Protein AF-A0A8H4PZN6-F1 (afdb_monomer)

Structure (mmCIF, N/CA/C/O backbone):
data_AF-A0A8H4PZN6-F1
#
_entry.id   AF-A0A8H4PZN6-F1
#
loop_
_atom_site.group_PDB
_atom_site.id
_atom_site.type_symbol
_atom_site.label_atom_id
_atom_site.label_alt_id
_atom_site.label_comp_id
_atom_site.label_asym_id
_atom_site.label_entity_id
_atom_site.label_seq_id
_atom_site.pdbx_PDB_ins_code
_atom_site.Cartn_x
_atom_site.Cartn_y
_atom_site.Cartn_z
_atom_site.occupancy
_atom_site.B_iso_or_equiv
_atom_site.auth_seq_id
_atom_site.auth_comp_id
_atom_site.auth_asym_id
_atom_site.auth_atom_id
_atom_site.pdbx_PDB_model_num
ATOM 1 N N . MET A 1 1 ? 2.989 10.680 -29.311 1.00 30.08 1 MET A N 1
ATOM 2 C CA . MET A 1 1 ? 1.528 10.521 -29.174 1.00 30.08 1 MET A CA 1
ATOM 3 C C . MET A 1 1 ? 1.286 9.471 -28.111 1.00 30.08 1 MET A C 1
ATOM 5 O O . MET A 1 1 ? 1.816 8.377 -28.247 1.00 30.08 1 MET A O 1
ATOM 9 N N . GLY A 1 2 ? 0.652 9.852 -27.000 1.00 32.56 2 GLY A N 1
ATOM 10 C CA . GLY A 1 2 ? 0.311 8.919 -25.927 1.00 32.56 2 GLY A CA 1
ATOM 11 C C . GLY A 1 2 ? -0.798 7.994 -26.407 1.00 32.56 2 GLY A C 1
ATOM 12 O O . GLY A 1 2 ? -1.765 8.467 -26.996 1.00 32.56 2 GLY A O 1
ATOM 13 N N . ASP A 1 3 ? -0.614 6.696 -26.211 1.00 31.17 3 ASP A N 1
ATOM 14 C CA . ASP A 1 3 ? -1.634 5.700 -26.502 1.00 31.17 3 ASP A CA 1
ATOM 15 C C . ASP A 1 3 ? -2.829 5.931 -25.566 1.00 31.17 3 ASP A C 1
ATOM 17 O O . ASP A 1 3 ? -2.718 5.784 -24.347 1.00 31.17 3 ASP A O 1
ATOM 21 N N . ALA A 1 4 ? -3.951 6.355 -26.148 1.00 33.16 4 ALA A N 1
ATOM 22 C CA . ALA A 1 4 ? -5.194 6.666 -25.450 1.00 33.16 4 ALA A CA 1
ATOM 23 C C . ALA A 1 4 ? -5.937 5.409 -24.954 1.00 33.16 4 ALA A C 1
ATOM 25 O O . ALA A 1 4 ? -7.035 5.523 -24.419 1.00 33.16 4 ALA A O 1
ATOM 26 N N . SER A 1 5 ? -5.349 4.217 -25.110 1.00 39.81 5 SER A N 1
ATOM 27 C CA . SER A 1 5 ? -5.931 2.945 -24.672 1.00 39.81 5 SER A CA 1
ATOM 28 C C . SER A 1 5 ? -5.495 2.491 -23.270 1.00 39.81 5 SER A C 1
ATOM 30 O O . SER A 1 5 ? -5.984 1.475 -22.781 1.00 39.81 5 SER A O 1
ATOM 32 N N . ASN A 1 6 ? -4.602 3.225 -22.588 1.00 44.28 6 ASN A N 1
ATOM 33 C CA . ASN A 1 6 ? -4.121 2.848 -21.257 1.00 44.28 6 ASN A CA 1
ATOM 34 C C . ASN A 1 6 ? -4.865 3.603 -20.123 1.00 44.28 6 ASN A C 1
ATOM 36 O O . ASN A 1 6 ? -4.545 4.772 -19.862 1.00 44.28 6 ASN A O 1
ATOM 40 N N . PRO A 1 7 ? -5.785 2.951 -19.379 1.00 46.62 7 PRO A N 1
ATOM 41 C CA . PRO A 1 7 ? -6.536 3.579 -18.282 1.00 46.62 7 PRO A CA 1
ATOM 42 C C . PRO A 1 7 ? -5.647 4.050 -17.113 1.00 46.62 7 PRO A C 1
ATOM 44 O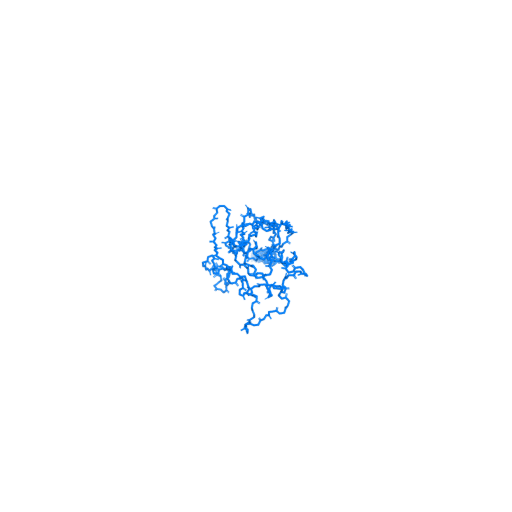 O . PRO A 1 7 ? -6.090 4.814 -16.263 1.00 46.62 7 PRO A O 1
ATOM 47 N N . PHE A 1 8 ? -4.364 3.668 -17.078 1.00 52.06 8 PHE A N 1
ATOM 48 C CA . PHE A 1 8 ? -3.421 4.048 -16.018 1.00 52.06 8 PHE A CA 1
ATOM 49 C C . PHE A 1 8 ? -2.657 5.354 -16.286 1.00 52.06 8 PHE A C 1
ATOM 51 O O . PHE A 1 8 ? -1.905 5.804 -15.416 1.00 52.06 8 PHE A O 1
ATOM 58 N N . SER A 1 9 ? -2.795 5.966 -17.471 1.00 48.62 9 SER A N 1
ATOM 59 C CA . SER A 1 9 ? -2.000 7.147 -17.858 1.00 48.62 9 SER A CA 1
ATOM 60 C C . SER A 1 9 ? -2.716 8.498 -17.776 1.00 48.62 9 SER A C 1
ATOM 62 O O . SER A 1 9 ? -2.026 9.514 -17.681 1.00 48.62 9 SER A O 1
ATOM 64 N N . SER A 1 10 ? -4.049 8.543 -17.749 1.00 50.28 10 SER A N 1
ATOM 65 C CA . SER A 1 10 ? -4.824 9.794 -17.828 1.00 50.28 10 SER A CA 1
ATOM 66 C C . SER A 1 10 ? -6.086 9.735 -16.959 1.00 50.28 10 SER A C 1
ATOM 68 O O . SER A 1 10 ? -6.929 8.879 -17.187 1.00 50.28 10 SER A O 1
ATOM 70 N N . GLY A 1 11 ? -6.203 10.637 -15.974 1.00 61.97 11 GLY A N 1
ATOM 71 C CA . GLY A 1 11 ? -7.330 10.730 -15.025 1.00 61.97 11 GLY A CA 1
ATOM 72 C C . GLY A 1 11 ? -6.962 11.536 -13.768 1.00 61.97 11 GLY A C 1
ATOM 73 O O . GLY A 1 11 ? -5.779 11.861 -13.586 1.00 61.97 11 GLY A O 1
ATOM 74 N N . ARG A 1 12 ? -7.935 11.873 -12.899 1.00 68.94 12 ARG A N 1
ATOM 75 C CA . ARG A 1 12 ? -7.636 12.461 -11.575 1.00 68.94 12 ARG A CA 1
ATOM 76 C C . ARG A 1 12 ? -6.862 11.434 -10.724 1.00 68.94 12 ARG A C 1
ATOM 78 O O . ARG A 1 12 ? -6.971 10.233 -10.968 1.00 68.94 12 ARG A O 1
ATOM 85 N N . PRO A 1 13 ? -6.062 11.874 -9.735 1.00 74.12 13 PRO A N 1
ATOM 86 C CA . PRO A 1 13 ? -5.329 10.994 -8.816 1.00 74.12 13 PRO A CA 1
ATOM 87 C C . PRO A 1 13 ? -6.151 9.816 -8.269 1.00 74.12 13 PRO A C 1
ATOM 89 O O . PRO A 1 13 ? -5.686 8.676 -8.303 1.00 74.12 13 PRO A O 1
ATOM 92 N N . ASP A 1 14 ? -7.384 10.091 -7.841 1.00 72.88 14 ASP A N 1
ATOM 93 C CA . ASP A 1 14 ? -8.304 9.091 -7.295 1.00 72.88 14 ASP A CA 1
ATOM 94 C C . ASP A 1 14 ? -8.740 8.069 -8.358 1.00 72.88 14 ASP A C 1
ATOM 96 O O . ASP A 1 14 ? -8.725 6.868 -8.096 1.00 72.88 14 ASP A O 1
ATOM 100 N N . ASP A 1 15 ? -9.032 8.524 -9.582 1.00 77.88 15 ASP A N 1
ATOM 101 C CA . ASP A 1 15 ? -9.451 7.666 -10.701 1.00 77.88 15 ASP A CA 1
ATOM 102 C C . ASP A 1 15 ? -8.382 6.620 -11.029 1.00 77.88 15 ASP A C 1
ATOM 104 O O . ASP A 1 15 ? -8.691 5.459 -11.285 1.00 77.88 15 ASP A O 1
ATOM 108 N N . LYS A 1 16 ? -7.100 7.005 -10.961 1.00 73.94 16 LYS A N 1
ATOM 109 C CA . LYS A 1 16 ? -5.992 6.072 -11.196 1.00 73.94 16 LYS A CA 1
ATOM 110 C C . LYS A 1 16 ? -5.955 4.959 -10.158 1.00 73.94 16 LYS A C 1
ATOM 112 O O . LYS A 1 16 ? -5.698 3.813 -10.511 1.00 73.94 16 LYS A O 1
ATOM 117 N N . ILE A 1 17 ? -6.162 5.287 -8.885 1.00 75.00 17 ILE A N 1
ATOM 118 C CA . ILE A 1 17 ? -6.147 4.295 -7.806 1.00 75.00 17 ILE A CA 1
ATOM 119 C C . ILE A 1 17 ? -7.383 3.397 -7.896 1.00 75.00 17 ILE A C 1
ATOM 121 O O . ILE A 1 17 ? -7.255 2.179 -7.777 1.00 75.00 17 ILE A O 1
ATOM 125 N N . ASN A 1 18 ? -8.547 3.974 -8.192 1.00 76.00 18 ASN A N 1
ATOM 126 C CA . ASN A 1 18 ? -9.777 3.217 -8.404 1.00 76.00 18 ASN A CA 1
ATOM 127 C C . ASN A 1 18 ? -9.660 2.256 -9.596 1.00 76.00 18 ASN A C 1
ATOM 129 O O . ASN A 1 18 ? -10.028 1.093 -9.462 1.00 76.00 18 ASN A O 1
ATOM 133 N N . ALA A 1 19 ? -9.028 2.662 -10.701 1.00 73.94 19 ALA A N 1
ATOM 134 C CA . ALA A 1 19 ? -8.773 1.770 -11.835 1.00 73.94 19 ALA A CA 1
ATOM 135 C C . ALA A 1 19 ? -7.918 0.544 -11.447 1.00 73.94 19 ALA A C 1
ATOM 137 O O . ALA A 1 19 ? -8.146 -0.563 -11.933 1.00 73.94 19 ALA A O 1
ATOM 138 N N . TRP A 1 20 ? -6.945 0.708 -10.541 1.00 71.19 20 TRP A N 1
ATOM 139 C CA . TRP A 1 20 ? -6.175 -0.424 -10.005 1.00 71.19 20 TRP A CA 1
ATOM 140 C C . TRP A 1 20 ? -7.006 -1.332 -9.092 1.00 71.19 20 TRP A C 1
ATOM 142 O O . TRP A 1 20 ? -6.790 -2.543 -9.101 1.00 71.19 20 TRP A O 1
ATOM 152 N N . LEU A 1 21 ? -7.959 -0.780 -8.335 1.00 69.25 21 LEU A N 1
ATOM 153 C CA . LEU A 1 21 ? -8.908 -1.572 -7.547 1.00 69.25 21 LEU A CA 1
ATOM 154 C C . LEU A 1 21 ? -9.851 -2.374 -8.454 1.00 69.25 21 LEU A C 1
ATOM 156 O O . LEU A 1 21 ? -10.122 -3.540 -8.180 1.00 69.25 21 LEU A O 1
ATOM 160 N N . GLU A 1 22 ? -10.309 -1.790 -9.558 1.00 68.81 22 GLU A N 1
ATOM 161 C CA . GLU A 1 22 ? -11.235 -2.422 -10.506 1.00 68.81 22 GLU A CA 1
ATOM 162 C C . GLU A 1 22 ? -10.608 -3.567 -11.307 1.00 68.81 22 GLU A C 1
ATOM 164 O O . GLU A 1 22 ? -11.301 -4.530 -11.629 1.00 68.81 22 GLU A O 1
ATOM 169 N N . LEU A 1 23 ? -9.294 -3.537 -11.561 1.00 63.03 23 LEU A N 1
ATOM 170 C CA . LEU A 1 23 ? -8.574 -4.615 -12.258 1.00 63.03 23 LEU A CA 1
ATOM 171 C C . LEU A 1 23 ? -8.690 -5.998 -11.591 1.00 63.03 23 LEU A C 1
ATOM 173 O O . LEU A 1 23 ? -8.453 -7.016 -12.258 1.00 63.03 23 LEU A O 1
ATOM 177 N N . THR A 1 24 ? -9.055 -6.033 -10.307 1.00 55.91 24 THR A N 1
ATOM 178 C CA . THR A 1 24 ? -9.318 -7.262 -9.539 1.00 55.91 24 THR A CA 1
ATOM 179 C C . THR A 1 24 ? -10.642 -7.944 -9.915 1.00 55.91 24 THR A C 1
ATOM 181 O O . THR A 1 24 ? -10.893 -9.099 -9.563 1.00 55.91 24 THR A O 1
ATOM 184 N N . ARG A 1 25 ? -11.492 -7.266 -10.696 1.00 55.06 25 ARG A N 1
ATOM 185 C CA . ARG A 1 25 ? -12.768 -7.780 -11.210 1.00 55.06 25 ARG A CA 1
ATOM 186 C C . ARG A 1 25 ? -12.588 -8.259 -12.657 1.00 55.06 25 ARG A C 1
ATOM 188 O O . ARG A 1 25 ? -11.774 -7.719 -13.408 1.00 55.06 25 ARG A O 1
ATOM 195 N N . ASN A 1 26 ? -13.281 -9.325 -13.056 1.00 51.34 26 ASN A N 1
ATOM 196 C CA . ASN A 1 26 ? -13.375 -9.719 -14.467 1.00 51.34 26 ASN A CA 1
ATOM 197 C C . ASN A 1 26 ? -14.558 -9.024 -15.165 1.00 51.34 26 ASN A C 1
ATOM 199 O O . ASN A 1 26 ? -15.386 -8.395 -14.506 1.00 51.34 26 ASN A O 1
ATOM 203 N N . ASP A 1 27 ? -14.646 -9.166 -16.490 1.00 51.19 27 ASP A N 1
ATOM 204 C CA . ASP A 1 27 ? -15.658 -8.514 -17.344 1.00 51.19 27 ASP A CA 1
ATOM 205 C C . ASP A 1 27 ? -17.107 -8.928 -17.013 1.00 51.19 27 ASP A C 1
ATOM 207 O O . ASP A 1 27 ? -18.063 -8.308 -17.468 1.00 51.19 27 ASP A O 1
ATOM 211 N N . SER A 1 28 ? -17.285 -9.970 -16.197 1.00 47.94 28 SER A N 1
ATOM 212 C CA . SER A 1 28 ? -18.577 -10.461 -15.702 1.00 47.94 28 SER A CA 1
ATOM 213 C C . SER A 1 28 ? -18.875 -10.015 -14.262 1.00 47.94 28 SER A C 1
ATOM 215 O O . SER A 1 28 ? -19.851 -10.468 -13.673 1.00 47.94 28 SER A O 1
ATOM 217 N N . GLY A 1 29 ? -18.017 -9.184 -13.659 1.00 47.91 29 GLY A N 1
ATOM 218 C CA . GLY A 1 29 ? -18.101 -8.784 -12.250 1.00 47.91 29 GLY A CA 1
ATOM 219 C C . GLY A 1 29 ? -17.688 -9.875 -11.252 1.00 47.91 29 GLY A C 1
ATOM 220 O O . GLY A 1 29 ? -17.745 -9.649 -10.042 1.00 47.91 29 GLY A O 1
ATOM 221 N N . HIS A 1 30 ? -17.249 -11.040 -11.735 1.00 41.41 30 HIS A N 1
ATOM 222 C CA . HIS A 1 30 ? -16.760 -12.153 -10.927 1.00 41.41 30 HIS A CA 1
ATOM 223 C C . HIS A 1 30 ? -15.258 -12.021 -10.617 1.00 41.41 30 HIS A C 1
ATOM 225 O O . HIS A 1 30 ? -14.501 -11.297 -11.270 1.00 41.41 30 HIS A O 1
ATOM 231 N N . LEU A 1 31 ? -14.822 -12.739 -9.584 1.00 47.75 31 LEU A N 1
ATOM 232 C CA . LEU A 1 31 ? -13.437 -12.762 -9.116 1.00 47.75 31 LEU A CA 1
ATOM 233 C C . LEU A 1 31 ? -12.531 -13.455 -10.151 1.00 47.75 31 LEU A C 1
ATOM 235 O O . LEU A 1 31 ? -12.876 -14.523 -10.664 1.00 47.75 31 LEU A O 1
ATOM 239 N N . LYS A 1 32 ? -11.357 -12.885 -10.457 1.00 50.66 32 LYS A N 1
ATOM 240 C CA . LYS A 1 32 ? -10.333 -13.586 -11.252 1.00 50.66 32 LYS A CA 1
ATOM 241 C C . LYS A 1 32 ? -9.691 -14.679 -10.386 1.00 50.66 32 LYS A C 1
ATOM 243 O O . LYS A 1 32 ? -9.171 -14.396 -9.310 1.00 50.66 32 LYS A O 1
ATOM 248 N N . ALA A 1 33 ? -9.722 -15.934 -10.839 1.00 35.75 33 ALA A N 1
ATOM 249 C CA . ALA A 1 33 ? -9.047 -17.034 -10.148 1.00 35.75 33 ALA A CA 1
ATOM 250 C C . ALA A 1 33 ? -7.547 -16.717 -9.967 1.00 35.75 33 ALA A C 1
ATOM 252 O O . ALA A 1 33 ? -6.877 -16.338 -10.927 1.00 35.75 33 ALA A O 1
ATOM 253 N N . GLY A 1 34 ? -7.030 -16.858 -8.741 1.00 51.97 34 GLY A N 1
ATOM 254 C CA . GLY A 1 34 ? -5.644 -16.511 -8.390 1.00 51.97 34 GLY A CA 1
ATOM 255 C C . GLY A 1 34 ? -5.431 -15.073 -7.898 1.00 51.97 34 GLY A C 1
ATOM 256 O O . GLY A 1 34 ? -4.300 -14.720 -7.560 1.00 51.97 34 GLY A O 1
ATOM 257 N N . ASP A 1 35 ? -6.485 -14.256 -7.814 1.00 63.88 35 ASP A N 1
ATOM 258 C CA . ASP A 1 35 ? -6.410 -12.918 -7.227 1.00 63.88 35 ASP A CA 1
ATOM 259 C C . ASP A 1 35 ? -6.552 -12.972 -5.698 1.00 63.88 35 ASP A C 1
ATOM 261 O O . ASP A 1 35 ? -7.649 -12.985 -5.141 1.00 63.88 35 ASP A O 1
ATOM 265 N N . TRP A 1 36 ? -5.414 -13.002 -5.004 1.00 65.88 36 TRP A N 1
ATOM 266 C CA . TRP A 1 36 ? -5.339 -13.022 -3.539 1.00 65.88 36 TRP A CA 1
ATOM 267 C C . TRP A 1 36 ? -5.989 -11.799 -2.871 1.00 65.88 36 TRP A C 1
ATOM 269 O O . TRP A 1 36 ? -6.315 -11.857 -1.686 1.00 65.88 36 TRP A O 1
ATOM 279 N N . MET A 1 37 ? -6.200 -10.703 -3.609 1.00 75.75 37 MET A N 1
ATOM 280 C CA . MET A 1 37 ? -6.844 -9.491 -3.100 1.00 75.75 37 MET A CA 1
ATOM 281 C C . MET A 1 37 ? -8.372 -9.536 -3.194 1.00 75.75 37 MET A C 1
ATOM 283 O O . MET A 1 37 ? -9.036 -8.726 -2.546 1.00 75.75 37 MET A O 1
ATOM 287 N N . ALA A 1 38 ? -8.939 -10.498 -3.928 1.00 74.94 38 ALA A N 1
ATOM 288 C CA . ALA A 1 38 ? -10.378 -10.650 -4.140 1.00 74.94 38 ALA A CA 1
ATOM 289 C C . ALA A 1 38 ? -11.203 -10.676 -2.842 1.00 74.94 38 ALA A C 1
ATOM 291 O O . ALA A 1 38 ? -12.308 -10.142 -2.802 1.00 74.94 38 ALA A O 1
ATOM 292 N N . ALA A 1 39 ? -10.660 -11.272 -1.777 1.00 82.12 39 ALA A N 1
ATOM 293 C CA . ALA A 1 39 ? -11.326 -11.345 -0.479 1.00 82.12 39 ALA A CA 1
ATOM 294 C C . ALA A 1 39 ? -11.294 -10.004 0.285 1.00 82.12 39 ALA A C 1
ATOM 296 O O . ALA A 1 39 ? -12.210 -9.682 1.036 1.00 82.12 39 ALA A O 1
ATOM 297 N N . LEU A 1 40 ? -10.259 -9.186 0.068 1.00 85.94 40 LEU A N 1
ATOM 298 C CA . LEU A 1 40 ? -10.008 -7.957 0.827 1.00 85.94 40 LEU A CA 1
ATOM 299 C C . LEU A 1 40 ? -10.623 -6.715 0.169 1.00 85.94 40 LEU A C 1
ATOM 301 O O . LEU A 1 40 ? -11.176 -5.865 0.866 1.00 85.94 40 LEU A O 1
ATOM 305 N N . VAL A 1 41 ? -10.534 -6.607 -1.160 1.00 86.06 41 VAL A N 1
ATOM 306 C CA . VAL A 1 41 ? -10.915 -5.408 -1.932 1.00 86.06 41 VAL A CA 1
ATOM 307 C C . VAL A 1 41 ? -12.362 -4.951 -1.720 1.00 86.06 41 VAL A C 1
ATOM 309 O O . VAL A 1 41 ? -12.559 -3.743 -1.614 1.00 86.06 41 VAL A O 1
ATOM 312 N N . PRO A 1 42 ? -13.379 -5.831 -1.603 1.00 90.38 42 PRO A N 1
ATOM 313 C CA . PRO A 1 42 ? -14.759 -5.387 -1.387 1.00 90.38 42 PRO A CA 1
ATOM 314 C C . PRO A 1 42 ? -14.969 -4.537 -0.127 1.00 90.38 42 PRO A C 1
ATOM 316 O O . PRO A 1 42 ? -15.925 -3.772 -0.071 1.00 90.38 42 PRO A O 1
ATOM 319 N N . TYR A 1 43 ? -14.077 -4.659 0.858 1.00 93.69 43 TYR A N 1
ATOM 320 C CA . TYR A 1 43 ? -14.148 -3.961 2.143 1.00 93.69 43 TYR A CA 1
ATOM 321 C C . TYR A 1 43 ? -13.090 -2.861 2.278 1.00 93.69 43 TYR A C 1
ATOM 323 O O . TYR A 1 43 ? -12.904 -2.326 3.371 1.00 93.69 43 TYR A O 1
ATOM 331 N N . LEU A 1 44 ? -12.359 -2.567 1.198 1.00 94.81 44 LEU A N 1
ATOM 332 C CA . LEU A 1 44 ? -11.301 -1.567 1.128 1.00 94.81 44 LEU A CA 1
ATOM 333 C C . LEU A 1 44 ? -11.760 -0.400 0.251 1.00 94.81 44 LEU A C 1
ATOM 335 O O . LEU A 1 44 ? -12.078 -0.578 -0.923 1.00 94.81 44 LEU A O 1
ATOM 339 N N . HIS A 1 45 ? -11.725 0.810 0.797 1.00 94.62 45 HIS A N 1
ATOM 340 C CA . HIS A 1 45 ? -12.142 2.018 0.089 1.00 94.62 45 HIS A CA 1
ATOM 341 C C . HIS A 1 45 ? -11.054 3.085 0.140 1.00 94.62 45 HIS A C 1
ATOM 343 O O . HIS A 1 45 ? -10.389 3.262 1.161 1.00 94.62 45 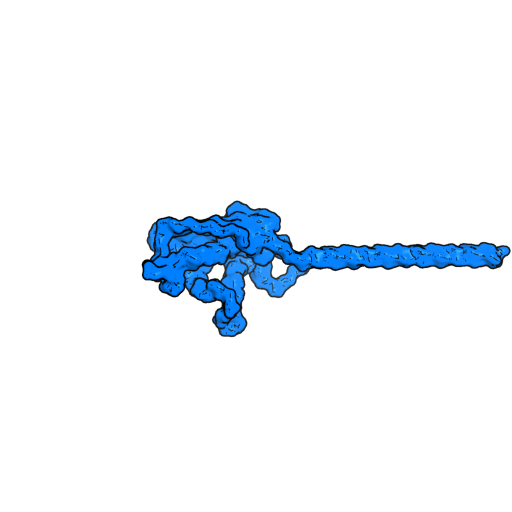HIS A O 1
ATOM 349 N N . VAL A 1 46 ? -10.884 3.820 -0.958 1.00 96.00 46 VAL A N 1
ATOM 350 C CA . VAL A 1 46 ? -10.039 5.018 -0.983 1.00 96.00 46 VAL A CA 1
ATOM 351 C C . VAL A 1 46 ? -10.749 6.118 -0.201 1.00 96.00 46 VAL A C 1
ATOM 353 O O . VAL A 1 46 ? -11.895 6.446 -0.493 1.00 96.00 46 VAL A O 1
ATOM 356 N N . GLN A 1 47 ? -10.069 6.689 0.788 1.00 96.00 47 GLN A N 1
ATOM 357 C CA . GLN A 1 47 ? -10.571 7.823 1.559 1.00 96.00 47 GLN A CA 1
ATOM 358 C C . GLN A 1 47 ? -10.093 9.152 0.970 1.00 96.00 47 GLN A C 1
ATOM 360 O O . GLN A 1 47 ? -10.871 10.095 0.854 1.00 96.00 47 GLN A O 1
ATOM 365 N N . SER A 1 48 ? -8.808 9.246 0.630 1.00 96.81 48 SER A N 1
ATOM 366 C CA . SER A 1 48 ? -8.222 10.448 0.038 1.00 96.81 48 SER A CA 1
ATOM 367 C C . SER A 1 48 ? -6.895 10.147 -0.648 1.00 96.81 48 SER A C 1
ATOM 369 O O . SER A 1 48 ? -6.221 9.161 -0.339 1.00 96.81 48 SER A O 1
ATOM 371 N N . THR A 1 49 ? -6.498 11.023 -1.569 1.00 96.69 49 THR A N 1
ATOM 372 C CA . THR A 1 49 ? -5.197 10.965 -2.236 1.00 96.69 49 THR A CA 1
ATOM 373 C C . THR A 1 49 ? -4.562 12.349 -2.291 1.00 96.69 49 THR A C 1
ATOM 375 O O . THR A 1 49 ? -5.241 13.376 -2.291 1.00 96.69 49 THR A O 1
ATOM 378 N N . SER A 1 50 ? -3.234 12.385 -2.315 1.00 95.75 50 SER A N 1
ATOM 379 C CA . SER A 1 50 ? -2.458 13.610 -2.469 1.00 95.75 50 SER A CA 1
ATOM 380 C C . SER A 1 50 ? -1.267 13.332 -3.384 1.00 95.75 50 SER A C 1
ATOM 382 O O . SER A 1 50 ? -0.350 12.612 -2.991 1.00 95.75 50 SER A O 1
ATOM 384 N N . PRO A 1 51 ? -1.231 13.884 -4.609 1.00 93.19 51 PRO A N 1
ATOM 385 C CA . PRO A 1 51 ? -0.069 13.764 -5.488 1.00 93.19 51 PRO A CA 1
ATOM 386 C C . PRO A 1 51 ? 1.064 14.733 -5.103 1.00 93.19 51 PRO A C 1
ATOM 388 O O . PRO A 1 51 ? 2.101 14.758 -5.767 1.00 93.19 51 PRO A O 1
ATOM 391 N N . SER A 1 52 ? 0.863 15.562 -4.074 1.00 91.50 52 SER A N 1
ATOM 392 C CA . SER A 1 52 ? 1.778 16.632 -3.689 1.00 91.50 52 SER A CA 1
ATOM 393 C C . SER A 1 52 ? 3.140 16.096 -3.253 1.00 91.50 52 SER A C 1
ATOM 395 O O . SER A 1 52 ? 3.255 15.206 -2.412 1.00 91.50 52 SER A O 1
ATOM 397 N N . MET A 1 53 ? 4.193 16.687 -3.810 1.00 90.19 53 MET A N 1
ATOM 398 C CA . MET A 1 53 ? 5.573 16.427 -3.405 1.00 90.19 53 MET A CA 1
ATOM 399 C C . MET A 1 53 ? 5.887 17.140 -2.074 1.00 90.19 53 MET A C 1
ATOM 401 O O . MET A 1 53 ? 5.266 18.163 -1.783 1.00 90.19 53 MET A O 1
ATOM 405 N N . PRO A 1 54 ? 6.851 16.651 -1.267 1.00 91.69 54 PRO A N 1
ATOM 406 C CA . PRO A 1 54 ? 7.781 15.550 -1.548 1.00 91.69 54 PRO A CA 1
ATOM 407 C C . PRO A 1 54 ? 7.225 14.141 -1.298 1.00 91.69 54 PRO A C 1
ATOM 409 O O . PRO A 1 54 ? 7.840 13.173 -1.746 1.00 91.69 54 PRO A O 1
ATOM 412 N N . HIS A 1 55 ? 6.075 14.019 -0.631 1.00 95.88 55 HIS A N 1
ATOM 413 C CA . HIS A 1 55 ? 5.530 12.737 -0.181 1.00 95.88 55 HIS A CA 1
ATOM 414 C C . HIS A 1 55 ? 4.109 12.499 -0.703 1.00 95.88 55 HIS A C 1
ATOM 416 O O . HIS A 1 55 ? 3.153 12.639 0.063 1.00 95.88 55 HIS A O 1
ATOM 422 N N . PRO A 1 56 ? 3.952 12.102 -1.980 1.00 97.31 56 PRO A N 1
ATOM 423 C CA . PRO A 1 56 ? 2.662 11.661 -2.484 1.00 97.31 56 PRO A CA 1
ATOM 424 C C . PRO A 1 56 ? 2.092 10.539 -1.6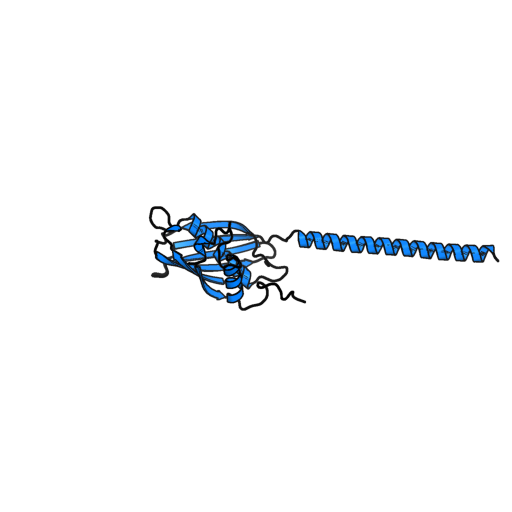15 1.00 97.31 56 PRO A C 1
ATOM 426 O O . PRO A 1 56 ? 2.823 9.629 -1.201 1.00 97.31 56 PRO A O 1
ATOM 429 N N . SER A 1 57 ? 0.795 10.598 -1.340 1.00 98.06 57 SER A N 1
ATOM 430 C CA . SER A 1 57 ? 0.136 9.745 -0.357 1.00 98.06 57 SER A CA 1
ATOM 431 C C . SER A 1 57 ? -1.272 9.337 -0.775 1.00 98.06 57 SER A C 1
ATOM 433 O O . SER A 1 57 ? -1.913 9.968 -1.617 1.00 98.06 57 SER A O 1
ATOM 435 N N . ALA A 1 58 ? -1.742 8.244 -0.185 1.00 98.12 58 ALA A N 1
ATOM 436 C CA . ALA A 1 58 ? -3.107 7.763 -0.302 1.00 98.12 58 ALA A CA 1
ATOM 437 C C . ALA A 1 58 ? -3.543 7.174 1.040 1.00 98.12 58 ALA A C 1
ATOM 439 O O . ALA A 1 58 ? -2.778 6.450 1.684 1.00 98.12 58 ALA A O 1
ATOM 440 N N . THR A 1 59 ? -4.767 7.481 1.447 1.00 98.50 59 THR A N 1
ATOM 441 C CA . THR A 1 59 ? -5.373 6.971 2.673 1.00 98.50 59 THR A CA 1
ATOM 442 C C . THR A 1 59 ? -6.565 6.107 2.311 1.00 98.50 59 THR A C 1
ATOM 444 O O . THR A 1 59 ? -7.368 6.471 1.452 1.00 98.50 59 THR A O 1
ATOM 447 N N . PHE A 1 60 ? -6.686 4.970 2.985 1.00 98.44 60 PHE A N 1
ATOM 448 C CA . PHE A 1 60 ? -7.740 3.993 2.757 1.00 98.44 60 PHE A CA 1
ATOM 449 C C . PHE A 1 60 ? -8.496 3.713 4.048 1.00 98.44 60 PHE A C 1
ATOM 451 O O . PHE A 1 60 ? -7.920 3.782 5.133 1.00 98.44 60 PHE A O 1
ATOM 458 N N . THR A 1 61 ? -9.759 3.330 3.931 1.00 98.31 61 THR A N 1
ATOM 459 C CA . THR A 1 61 ? -10.530 2.729 5.019 1.00 98.31 61 THR A CA 1
ATOM 460 C C . THR A 1 61 ? -10.763 1.261 4.728 1.00 98.31 61 THR A C 1
ATOM 462 O O . THR A 1 61 ? -11.031 0.892 3.585 1.00 98.31 61 THR A O 1
ATOM 465 N N . TYR A 1 62 ? -10.686 0.433 5.761 1.00 98.25 62 TYR A N 1
ATOM 466 C CA . TYR A 1 62 ? -10.921 -0.996 5.653 1.00 98.25 62 TYR A CA 1
ATOM 467 C C . TYR A 1 62 ? -11.771 -1.506 6.817 1.00 98.25 62 TYR A C 1
ATOM 469 O O . TYR A 1 62 ? -11.455 -1.226 7.974 1.00 98.25 62 TYR A O 1
ATOM 477 N N . THR A 1 63 ? -12.824 -2.269 6.525 1.00 98.25 63 THR A N 1
ATOM 478 C CA . THR A 1 63 ? -13.626 -2.948 7.554 1.00 98.25 63 THR A CA 1
ATOM 479 C C . THR A 1 63 ? -13.092 -4.357 7.772 1.00 98.25 63 THR A C 1
ATOM 481 O O . THR A 1 63 ? -13.129 -5.188 6.861 1.00 98.25 63 THR A O 1
ATOM 484 N N . VAL A 1 64 ? -12.623 -4.650 8.986 1.00 97.50 64 VAL A N 1
ATOM 485 C CA . VAL A 1 64 ? -12.045 -5.955 9.327 1.00 97.50 64 VAL A CA 1
ATOM 486 C C . VAL A 1 64 ? -13.118 -7.035 9.267 1.00 97.50 64 VAL A C 1
ATOM 488 O O . VAL A 1 64 ? -14.058 -7.027 10.059 1.00 97.50 64 VAL A O 1
ATOM 491 N N . GLN A 1 65 ? -12.959 -7.987 8.349 1.00 96.88 65 GLN A N 1
ATOM 492 C CA . GLN A 1 65 ? -13.893 -9.105 8.222 1.00 96.88 65 GLN A CA 1
ATOM 493 C C . GLN A 1 65 ? -13.489 -10.298 9.095 1.00 96.88 65 GLN A C 1
ATOM 495 O O . GLN A 1 65 ? -12.286 -10.551 9.250 1.00 96.88 65 GLN A O 1
ATOM 500 N N . PRO A 1 66 ? -14.466 -11.084 9.585 1.00 94.81 66 PRO A N 1
ATOM 501 C CA . PRO A 1 66 ? -14.204 -12.324 10.314 1.00 94.81 66 PRO A CA 1
ATOM 502 C C . PRO A 1 66 ? -13.291 -13.289 9.545 1.00 94.81 66 PRO A C 1
ATOM 504 O O . PRO A 1 66 ? -12.366 -13.852 10.126 1.00 94.81 66 PRO A O 1
ATOM 507 N N . ASP A 1 67 ? -13.482 -13.408 8.229 1.00 93.62 67 ASP A N 1
ATOM 508 C CA . ASP A 1 67 ? -12.738 -14.340 7.365 1.00 93.62 67 ASP A CA 1
ATOM 509 C C . ASP A 1 67 ? -11.250 -13.987 7.221 1.00 93.62 67 ASP A C 1
ATOM 511 O O . ASP A 1 67 ? -10.426 -14.831 6.875 1.00 93.62 67 ASP A O 1
ATOM 515 N N . HIS A 1 68 ? -10.878 -12.742 7.525 1.00 94.44 68 HIS A N 1
ATOM 516 C CA . HIS A 1 68 ? -9.487 -12.286 7.515 1.00 94.44 68 HIS A CA 1
ATOM 517 C C . HIS A 1 68 ? -8.859 -12.301 8.910 1.00 94.44 68 HIS A C 1
ATOM 519 O O . HIS A 1 68 ? -7.703 -11.900 9.081 1.00 94.44 68 HIS A O 1
ATOM 525 N N . CYS A 1 69 ? -9.610 -12.734 9.922 1.00 96.06 69 CYS A N 1
ATOM 526 C CA . CYS A 1 69 ? -9.140 -12.816 11.290 1.00 96.06 69 CYS A CA 1
ATOM 527 C C . CYS A 1 69 ? -8.468 -14.157 11.593 1.00 96.06 69 CYS A C 1
ATOM 529 O O . CYS A 1 69 ? -8.687 -15.189 10.965 1.00 96.06 69 CYS A O 1
ATOM 531 N N . ASN A 1 70 ? -7.631 -14.142 12.622 1.00 94.12 70 ASN A N 1
ATOM 532 C CA . ASN A 1 70 ? -7.166 -15.346 13.286 1.00 94.12 70 ASN A CA 1
ATOM 533 C C . ASN A 1 70 ? -8.245 -15.901 14.241 1.00 94.12 70 ASN A C 1
ATOM 535 O O . ASN A 1 70 ? -9.307 -15.311 14.442 1.00 94.12 70 ASN A O 1
ATOM 539 N N . ARG A 1 71 ? -7.931 -17.015 14.914 1.00 92.69 71 ARG A N 1
ATOM 540 C CA . ARG A 1 71 ? -8.833 -17.678 15.878 1.00 92.69 71 ARG A CA 1
ATOM 541 C C . ARG A 1 71 ? -9.280 -16.791 17.050 1.00 92.69 71 ARG A C 1
ATOM 543 O O . ARG A 1 71 ? -10.269 -17.106 17.695 1.00 92.69 71 ARG A O 1
ATOM 550 N N . MET A 1 72 ? -8.571 -15.697 17.329 1.00 94.62 72 MET A N 1
ATOM 551 C CA . MET A 1 72 ? -8.910 -14.732 18.379 1.00 94.62 72 MET A CA 1
ATOM 552 C C . MET A 1 72 ? -9.752 -13.550 17.869 1.00 94.62 72 MET A C 1
ATOM 554 O O . MET A 1 72 ? -9.854 -12.540 18.569 1.00 94.62 72 MET A O 1
ATOM 558 N N . GLN A 1 73 ? -10.323 -13.643 16.660 1.00 95.69 73 GLN A N 1
ATOM 559 C CA . GLN A 1 73 ? -11.136 -12.582 16.046 1.00 95.69 73 GLN A CA 1
ATOM 560 C C . GLN A 1 73 ? -10.375 -11.251 15.894 1.00 95.69 73 GLN A C 1
ATOM 562 O O . GLN A 1 73 ? -10.942 -10.163 16.006 1.00 95.69 73 GLN A O 1
ATOM 567 N N . SER A 1 74 ? -9.064 -11.343 15.663 1.00 97.19 74 SER A N 1
ATOM 568 C CA . SER A 1 74 ? -8.205 -10.212 15.306 1.00 97.19 74 SER A CA 1
ATOM 569 C C . SER A 1 74 ? -7.669 -10.407 13.897 1.00 97.19 74 SER A C 1
ATOM 571 O O . SER A 1 74 ? -7.306 -11.532 13.552 1.00 97.19 74 SER A O 1
ATOM 573 N N . LEU A 1 75 ? -7.548 -9.331 13.119 1.00 97.69 75 LEU A N 1
ATOM 574 C CA . LEU A 1 75 ? -6.994 -9.351 11.767 1.00 97.69 75 LEU A CA 1
ATOM 575 C C . LEU A 1 75 ? -5.680 -10.144 11.737 1.00 97.69 75 LEU A C 1
ATOM 577 O O . LEU A 1 75 ? -4.746 -9.863 12.494 1.00 97.69 75 LEU A O 1
ATOM 581 N N . HIS A 1 76 ? -5.623 -11.168 10.886 1.00 97.44 76 HIS A N 1
ATOM 582 C CA . HIS A 1 76 ? -4.462 -12.036 10.777 1.00 97.44 76 HIS A CA 1
ATOM 583 C C . HIS A 1 76 ? -3.252 -11.219 10.309 1.00 97.44 76 HIS A C 1
ATOM 585 O O . HIS A 1 76 ? -3.369 -10.410 9.390 1.00 97.44 76 HIS A O 1
ATOM 591 N N . GLY A 1 77 ? -2.069 -11.457 10.886 1.00 96.56 77 GLY A N 1
ATOM 592 C CA . GLY A 1 77 ? -0.857 -10.714 10.511 1.00 96.56 77 GLY A CA 1
ATOM 593 C C . GLY A 1 77 ? -0.563 -10.802 9.010 1.00 96.56 77 GLY A C 1
ATOM 594 O O . GLY A 1 77 ? -0.284 -9.798 8.370 1.00 96.56 77 GLY A O 1
ATOM 595 N N . GLY A 1 78 ? -0.753 -11.981 8.411 1.00 95.25 78 GLY A N 1
ATOM 596 C CA . GLY A 1 78 ? -0.674 -12.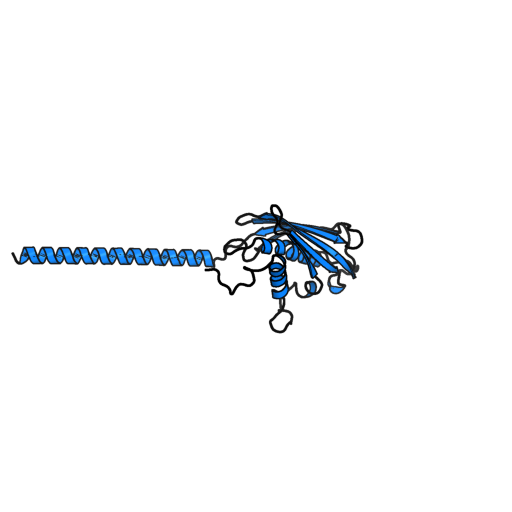155 6.955 1.00 95.25 78 GLY A CA 1
ATOM 597 C C . GLY A 1 78 ? -1.670 -11.288 6.172 1.00 95.25 78 GLY A C 1
ATOM 598 O O . GLY A 1 78 ? -1.271 -10.657 5.203 1.00 95.25 78 GLY A O 1
ATOM 599 N N . ALA A 1 79 ? -2.926 -11.176 6.620 1.00 95.44 79 ALA A N 1
ATOM 600 C CA . ALA A 1 79 ? -3.926 -10.335 5.957 1.00 95.44 79 ALA A CA 1
ATOM 601 C C . ALA A 1 79 ? -3.587 -8.840 6.084 1.00 95.44 79 ALA A C 1
ATOM 603 O O . ALA A 1 79 ? -3.683 -8.093 5.113 1.00 95.44 79 ALA A O 1
ATOM 604 N N . ALA A 1 80 ? -3.117 -8.407 7.258 1.00 97.31 80 ALA A N 1
ATOM 605 C CA . ALA A 1 80 ? -2.623 -7.049 7.467 1.00 97.31 80 ALA A CA 1
ATOM 606 C C . ALA A 1 80 ? -1.395 -6.736 6.592 1.00 97.31 80 ALA A C 1
ATOM 608 O O . ALA A 1 80 ? -1.323 -5.662 5.998 1.00 97.31 80 ALA A O 1
ATOM 609 N N . ALA A 1 81 ? -0.452 -7.674 6.466 1.00 97.31 81 ALA A N 1
ATOM 610 C CA . ALA A 1 81 ? 0.699 -7.535 5.578 1.00 97.31 81 ALA A CA 1
ATOM 611 C C . ALA A 1 81 ? 0.275 -7.437 4.106 1.00 97.31 81 ALA A C 1
ATOM 613 O O . ALA A 1 81 ? 0.783 -6.578 3.392 1.00 97.31 81 ALA A O 1
ATOM 614 N N . THR A 1 82 ? -0.695 -8.241 3.668 1.00 95.69 82 THR A N 1
ATOM 615 C CA . THR A 1 82 ? -1.274 -8.157 2.320 1.00 95.69 82 THR A CA 1
ATOM 616 C C . THR A 1 82 ? -1.941 -6.802 2.068 1.00 95.69 82 THR A C 1
ATOM 618 O O . THR A 1 82 ? -1.694 -6.182 1.034 1.00 95.69 82 THR A O 1
ATOM 621 N N . LEU A 1 83 ? -2.718 -6.289 3.030 1.00 97.12 83 LEU A N 1
ATOM 622 C CA . LEU A 1 83 ? -3.285 -4.939 2.953 1.00 97.12 83 LEU A CA 1
ATOM 623 C C . LEU A 1 83 ? -2.190 -3.876 2.843 1.00 97.12 83 LEU A C 1
ATOM 625 O O . LEU A 1 83 ? -2.298 -2.977 2.015 1.00 97.12 83 LEU A O 1
ATOM 629 N N . PHE A 1 84 ? -1.118 -3.972 3.633 1.00 98.31 84 PHE A N 1
ATOM 630 C CA . PHE A 1 84 ? -0.005 -3.034 3.518 1.00 98.31 84 PHE A CA 1
ATOM 631 C C . PHE A 1 84 ? 0.711 -3.139 2.175 1.00 98.31 84 PHE A C 1
ATOM 633 O O . PHE A 1 84 ? 0.954 -2.099 1.568 1.00 98.31 84 PHE A O 1
ATOM 640 N N . ASP A 1 85 ? 1.034 -4.341 1.694 1.00 96.62 85 ASP A N 1
ATOM 641 C CA . ASP A 1 85 ? 1.681 -4.544 0.394 1.00 96.62 85 ASP A CA 1
ATOM 642 C C . ASP A 1 85 ? 0.888 -3.846 -0.717 1.00 96.62 85 ASP A C 1
ATOM 644 O O . ASP A 1 85 ? 1.438 -3.030 -1.465 1.00 96.62 85 ASP A O 1
ATOM 648 N N . PHE A 1 86 ? -0.427 -4.063 -0.736 1.00 94.88 86 PHE A N 1
ATOM 649 C CA . PHE A 1 86 ? -1.321 -3.479 -1.721 1.00 94.88 86 PHE A CA 1
ATOM 650 C C . PHE A 1 86 ? -1.507 -1.964 -1.533 1.00 94.88 86 PHE A C 1
ATOM 652 O O . PHE A 1 86 ? -1.200 -1.183 -2.433 1.00 94.88 86 PHE A O 1
ATOM 659 N N . CYS A 1 87 ? -1.934 -1.505 -0.356 1.00 97.31 87 CYS A N 1
ATOM 660 C CA . CYS A 1 87 ? -2.236 -0.091 -0.120 1.00 97.31 87 CYS A CA 1
ATOM 661 C C . CYS A 1 87 ? -0.999 0.804 -0.252 1.00 97.31 87 CYS A C 1
ATOM 663 O O . CYS A 1 87 ? -1.072 1.871 -0.860 1.00 97.31 87 CYS A O 1
ATOM 665 N N . THR A 1 88 ? 0.165 0.370 0.246 1.00 98.12 88 THR A N 1
ATOM 666 C CA . THR A 1 88 ? 1.399 1.169 0.125 1.00 98.12 88 THR A CA 1
ATOM 667 C C . THR A 1 88 ? 1.905 1.248 -1.312 1.00 98.12 88 THR A C 1
ATOM 669 O O . THR A 1 88 ? 2.597 2.203 -1.660 1.00 98.12 88 THR A O 1
ATOM 672 N N . THR A 1 89 ? 1.518 0.303 -2.173 1.00 96.06 89 THR A N 1
ATOM 673 C CA . THR A 1 89 ? 1.826 0.328 -3.606 1.00 96.06 89 THR A CA 1
ATOM 674 C C . THR A 1 89 ? 1.098 1.449 -4.344 1.00 96.06 89 THR A C 1
ATOM 676 O O . THR A 1 89 ? 1.685 2.076 -5.226 1.00 96.06 89 THR A O 1
ATOM 679 N N . LEU A 1 90 ? -0.162 1.707 -4.000 1.00 95.62 90 LEU A N 1
ATOM 680 C CA . LEU A 1 90 ? -1.061 2.576 -4.763 1.00 95.62 90 LEU A CA 1
ATOM 681 C C . LEU A 1 90 ? -0.629 4.053 -4.857 1.00 95.62 90 LEU A C 1
ATOM 683 O O . LEU A 1 90 ? -0.798 4.623 -5.935 1.00 95.62 90 LEU A O 1
ATOM 687 N N . PRO A 1 91 ? 0.031 4.674 -3.855 1.00 96.75 91 PRO A N 1
ATOM 688 C CA . PRO A 1 91 ? 0.664 5.983 -4.026 1.00 96.75 91 PRO A CA 1
ATOM 689 C C . PRO A 1 91 ? 1.596 6.087 -5.245 1.00 96.75 91 PRO A C 1
ATOM 691 O O . PRO A 1 91 ? 1.706 7.156 -5.844 1.00 96.75 91 PRO A O 1
ATOM 694 N N . LEU A 1 92 ? 2.239 4.993 -5.682 1.00 95.25 92 LEU A N 1
ATOM 695 C CA . LEU A 1 92 ? 3.082 5.003 -6.886 1.00 95.25 92 LEU A CA 1
ATOM 696 C C . LEU A 1 92 ? 2.283 5.290 -8.166 1.00 95.25 92 LEU A C 1
ATOM 698 O O . LEU A 1 92 ? 2.853 5.827 -9.116 1.00 95.25 92 LEU A O 1
ATOM 702 N N . ALA A 1 93 ? 0.983 4.980 -8.201 1.00 93.38 93 ALA A N 1
ATOM 703 C CA . ALA A 1 93 ? 0.113 5.289 -9.336 1.00 93.38 93 ALA A CA 1
ATOM 704 C C . ALA A 1 93 ? -0.094 6.803 -9.511 1.00 93.38 93 ALA A C 1
ATOM 706 O O . ALA A 1 93 ? -0.331 7.271 -10.623 1.00 93.38 93 ALA A O 1
ATOM 707 N N . LEU A 1 94 ? 0.078 7.589 -8.443 1.00 93.19 94 LEU A N 1
ATOM 708 C CA . LEU A 1 94 ? -0.033 9.049 -8.496 1.00 93.19 94 LEU A CA 1
ATOM 709 C C . LEU A 1 94 ? 1.126 9.694 -9.268 1.00 93.19 94 LEU A C 1
ATOM 711 O O . LEU A 1 94 ? 0.968 10.766 -9.846 1.00 93.19 94 LEU A O 1
ATOM 715 N N . VAL A 1 95 ? 2.282 9.026 -9.309 1.00 92.75 95 VAL A N 1
ATOM 716 C CA . VAL A 1 95 ? 3.521 9.537 -9.923 1.00 92.75 95 VAL A CA 1
ATOM 717 C C . VAL A 1 95 ? 3.999 8.718 -11.123 1.00 92.75 95 VAL A C 1
ATOM 719 O O . VAL A 1 95 ? 5.013 9.067 -11.748 1.00 92.75 95 VAL A O 1
ATOM 722 N N . ASN A 1 96 ? 3.304 7.625 -11.450 1.00 90.88 96 ASN A N 1
ATOM 723 C CA . ASN A 1 96 ? 3.646 6.788 -12.589 1.00 90.88 96 ASN A CA 1
ATOM 724 C C . ASN A 1 96 ? 3.458 7.552 -13.908 1.00 90.88 96 ASN A C 1
ATOM 726 O O . ASN A 1 96 ? 2.650 8.470 -14.046 1.00 90.88 96 ASN A O 1
ATOM 730 N N . ARG A 1 97 ? 4.265 7.184 -14.894 1.00 88.44 97 ARG A N 1
ATOM 731 C CA . ARG A 1 97 ? 4.172 7.683 -16.268 1.00 88.44 97 ARG A CA 1
ATOM 732 C C . ARG A 1 97 ? 4.870 6.699 -17.202 1.00 88.44 97 ARG A C 1
ATOM 734 O O . ARG A 1 97 ? 5.647 5.862 -16.724 1.00 88.44 97 ARG A O 1
ATOM 741 N N . PRO A 1 98 ? 4.636 6.766 -18.522 1.00 85.25 98 PRO A N 1
ATOM 742 C CA . PRO A 1 98 ? 5.366 5.940 -19.474 1.00 85.25 98 PRO A CA 1
ATOM 743 C C . PRO A 1 98 ? 6.873 6.010 -19.215 1.00 85.25 98 PRO A C 1
ATOM 745 O O . PRO A 1 98 ? 7.452 7.086 -19.066 1.00 85.25 98 PRO A O 1
ATOM 748 N N . GLY A 1 99 ? 7.509 4.849 -19.067 1.00 83.38 99 GLY A N 1
ATOM 749 C CA . GLY A 1 99 ? 8.943 4.792 -18.783 1.00 83.38 99 GLY A CA 1
ATOM 750 C C . GLY A 1 99 ? 9.365 5.165 -17.351 1.00 83.38 99 GLY A C 1
ATOM 751 O O . GLY A 1 99 ? 10.568 5.161 -17.080 1.00 83.38 99 GLY A O 1
ATOM 752 N N . PHE A 1 100 ? 8.442 5.385 -16.407 1.00 89.50 100 PHE A N 1
AT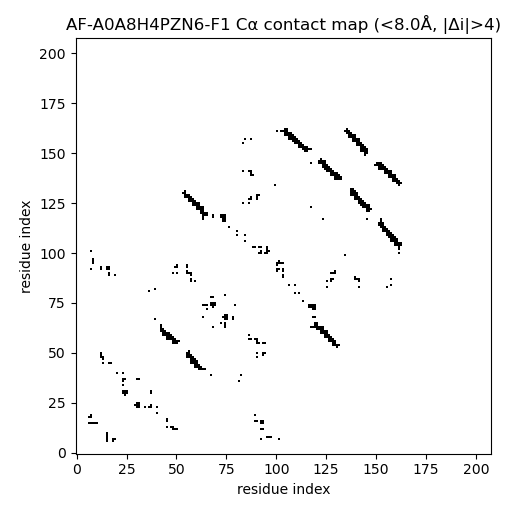OM 753 C CA . PHE A 1 100 ? 8.731 5.585 -14.980 1.00 89.50 100 PHE A CA 1
ATOM 754 C C . PHE A 1 100 ? 7.633 4.983 -14.091 1.00 89.50 100 PHE A C 1
ATOM 756 O O . PHE A 1 100 ? 6.520 5.491 -14.032 1.00 89.50 100 PHE A O 1
ATOM 763 N N . TRP A 1 101 ? 7.951 3.885 -13.396 1.00 91.31 101 TRP A N 1
ATOM 764 C CA . TRP A 1 101 ? 7.034 3.208 -12.459 1.00 91.31 101 TRP A CA 1
ATOM 765 C C . TRP A 1 101 ? 5.658 2.835 -13.042 1.00 91.31 101 TRP A C 1
ATOM 767 O O . TRP A 1 101 ? 4.714 2.616 -12.298 1.00 91.31 101 TRP A O 1
ATOM 777 N N . GLN A 1 102 ? 5.563 2.690 -14.368 1.00 85.50 102 GLN A N 1
ATOM 778 C CA . GLN A 1 102 ? 4.328 2.382 -15.104 1.00 85.50 102 GLN A CA 1
ATOM 779 C C . GLN A 1 102 ? 3.556 1.173 -14.548 1.00 85.50 102 GLN A C 1
ATOM 781 O O . GLN A 1 102 ? 2.335 1.214 -14.493 1.00 85.50 102 GLN A O 1
ATOM 786 N N . PHE A 1 103 ? 4.266 0.141 -14.081 1.00 85.12 103 PHE A N 1
ATOM 787 C CA . PHE A 1 103 ? 3.686 -1.084 -13.510 1.00 85.12 103 PHE A CA 1
ATOM 788 C C . PHE A 1 103 ? 3.860 -1.179 -11.988 1.00 85.12 103 PHE A C 1
ATOM 790 O O . PHE A 1 103 ? 3.911 -2.275 -11.447 1.00 85.12 103 PHE A O 1
ATOM 797 N N . LEU A 1 104 ? 4.076 -0.046 -11.309 1.00 90.50 104 LEU A N 1
ATOM 798 C CA . LEU A 1 104 ? 4.184 0.093 -9.844 1.00 90.50 104 LEU A CA 1
ATOM 799 C C . LEU A 1 104 ? 5.288 -0.738 -9.145 1.00 90.50 104 LEU A C 1
ATOM 801 O O . LEU A 1 104 ? 5.464 -0.658 -7.927 1.00 90.50 104 LEU A O 1
ATOM 805 N N . GLY A 1 105 ? 6.090 -1.475 -9.915 1.00 91.12 105 GLY A N 1
ATOM 806 C CA . GLY A 1 105 ? 7.196 -2.285 -9.417 1.00 91.12 105 GLY A CA 1
ATOM 807 C C . GLY A 1 105 ? 6.749 -3.505 -8.610 1.00 91.12 105 GLY A C 1
ATOM 808 O O . GLY A 1 105 ? 5.569 -3.722 -8.364 1.00 91.12 105 GLY A O 1
ATOM 809 N N . VAL A 1 106 ? 7.730 -4.293 -8.180 1.00 92.81 106 VAL A N 1
ATOM 810 C CA . VAL A 1 106 ? 7.534 -5.486 -7.347 1.00 92.81 106 VAL A CA 1
ATOM 811 C C . VAL A 1 106 ? 8.169 -5.293 -5.974 1.00 92.81 106 VAL A C 1
ATOM 813 O O . VAL A 1 106 ? 9.149 -4.548 -5.830 1.00 92.81 106 VAL A O 1
ATOM 816 N N . SER A 1 107 ? 7.601 -5.956 -4.974 1.00 95.56 107 SER A N 1
ATOM 817 C CA . SER A 1 107 ? 8.048 -5.924 -3.581 1.00 95.56 107 SER A CA 1
ATOM 818 C C . SER A 1 107 ? 9.417 -6.595 -3.448 1.00 95.56 107 SER A C 1
ATOM 820 O O . SER A 1 107 ? 9.657 -7.670 -3.998 1.00 95.56 107 SER A O 1
ATOM 822 N N . ARG A 1 108 ? 10.356 -5.928 -2.767 1.00 96.38 108 ARG A N 1
ATOM 823 C CA . ARG A 1 108 ? 11.652 -6.507 -2.366 1.00 96.38 108 ARG A CA 1
ATOM 824 C C . ARG A 1 108 ? 11.689 -6.822 -0.883 1.00 96.38 108 ARG A C 1
ATOM 826 O O . ARG A 1 108 ? 12.278 -7.817 -0.485 1.00 96.38 108 ARG A O 1
ATOM 833 N N . THR A 1 109 ? 11.129 -5.924 -0.083 1.00 98.00 109 THR A N 1
ATOM 834 C CA . THR A 1 109 ? 11.113 -6.015 1.373 1.00 98.00 109 THR A CA 1
ATOM 835 C C . THR A 1 109 ? 9.793 -5.462 1.874 1.00 98.00 109 THR A C 1
ATOM 837 O O . THR A 1 109 ? 9.389 -4.377 1.458 1.00 98.00 109 THR A O 1
ATOM 840 N N . LEU A 1 110 ? 9.153 -6.183 2.784 1.00 98.31 110 LEU A N 1
ATOM 841 C CA . LEU A 1 110 ? 7.959 -5.743 3.489 1.00 98.31 110 LEU A CA 1
ATOM 842 C C . LEU A 1 110 ? 8.190 -6.036 4.969 1.00 98.31 110 LEU A C 1
ATOM 844 O O . LEU A 1 110 ? 8.293 -7.200 5.353 1.00 98.31 110 LEU A O 1
ATOM 848 N N . ASN A 1 111 ? 8.343 -4.992 5.777 1.00 98.56 111 ASN A N 1
ATOM 849 C CA . ASN A 1 111 ? 8.527 -5.120 7.217 1.00 98.56 111 ASN A CA 1
ATOM 850 C C . ASN A 1 111 ? 7.314 -4.521 7.921 1.00 98.56 111 ASN A C 1
ATOM 852 O O . ASN A 1 111 ? 7.036 -3.335 7.745 1.00 98.56 111 ASN A O 1
ATOM 856 N N . VAL A 1 112 ? 6.598 -5.343 8.687 1.00 98.62 112 VAL A N 1
ATOM 857 C CA . VAL A 1 112 ? 5.384 -4.943 9.399 1.00 98.62 112 VAL A CA 1
ATOM 858 C C . VAL A 1 112 ? 5.584 -5.148 10.893 1.00 98.62 112 VAL A C 1
ATOM 860 O O . VAL A 1 112 ? 5.870 -6.258 11.341 1.00 98.62 112 VAL A O 1
ATOM 863 N N . THR A 1 113 ? 5.360 -4.086 11.661 1.00 98.69 113 THR A N 1
ATOM 864 C CA . THR A 1 113 ? 5.382 -4.121 13.126 1.00 98.69 113 THR A CA 1
ATOM 865 C C . THR A 1 113 ? 3.962 -3.993 13.655 1.00 98.69 113 THR A C 1
ATOM 867 O O . THR A 1 113 ? 3.250 -3.046 13.315 1.00 98.69 113 THR A O 1
ATOM 870 N N . TYR A 1 114 ? 3.557 -4.931 14.510 1.00 98.38 114 TYR A N 1
ATOM 871 C CA . TYR A 1 114 ? 2.219 -4.999 15.098 1.00 98.38 114 TYR A CA 1
ATOM 872 C C . TYR A 1 114 ? 2.265 -4.558 16.559 1.00 98.38 114 TYR A C 1
ATOM 874 O O . TYR A 1 114 ? 2.992 -5.138 17.360 1.00 98.38 114 TYR A O 1
ATOM 882 N N . PHE A 1 115 ? 1.476 -3.547 16.910 1.00 98.06 115 PHE A N 1
ATOM 883 C CA . PHE A 1 115 ? 1.404 -3.009 18.270 1.00 98.06 115 PHE A CA 1
ATOM 884 C C . PHE A 1 115 ? 0.119 -3.418 18.985 1.00 98.06 115 PHE A C 1
ATOM 886 O O . PHE A 1 115 ? 0.134 -3.667 20.187 1.00 98.06 115 PHE A O 1
ATOM 893 N N . ARG A 1 116 ? -1.008 -3.442 18.262 1.00 97.88 116 ARG A N 1
ATOM 894 C CA . ARG A 1 116 ? -2.345 -3.696 18.817 1.00 97.88 116 ARG A CA 1
ATOM 895 C C . ARG A 1 116 ? -3.203 -4.489 17.828 1.00 97.88 116 ARG A C 1
ATOM 897 O O . ARG A 1 116 ? -3.016 -4.344 16.619 1.00 97.88 116 ARG A O 1
ATOM 904 N N . PRO A 1 117 ? -4.157 -5.302 18.311 1.00 97.31 117 PRO A N 1
ATOM 905 C CA . PRO A 1 117 ? -5.068 -6.031 17.438 1.00 97.31 117 PRO A CA 1
ATOM 906 C C . PRO A 1 117 ? -6.106 -5.098 16.797 1.00 97.31 117 PRO A C 1
ATOM 908 O O . PRO A 1 117 ? -6.692 -4.263 17.486 1.00 97.31 117 PRO A O 1
ATOM 911 N N . ALA A 1 118 ? -6.375 -5.305 15.506 1.00 97.50 118 ALA A N 1
ATOM 912 C CA . ALA A 1 118 ? -7.582 -4.823 14.835 1.00 97.50 118 ALA A CA 1
ATOM 913 C C . ALA A 1 118 ? -8.654 -5.914 14.951 1.00 97.50 118 ALA A C 1
ATOM 915 O O . ALA A 1 118 ? -8.433 -7.025 14.463 1.00 97.50 118 ALA A O 1
ATOM 916 N N . ARG A 1 119 ? -9.756 -5.659 15.656 1.00 97.75 119 ARG A N 1
ATOM 917 C CA . ARG A 1 119 ? -10.791 -6.675 15.915 1.00 97.75 119 ARG A CA 1
ATOM 918 C C . ARG A 1 119 ? -11.758 -6.792 14.743 1.00 97.75 119 ARG A C 1
ATOM 920 O O . ARG A 1 119 ? -11.988 -5.822 14.029 1.00 97.75 119 ARG A O 1
ATOM 927 N N . SER A 1 120 ? -12.339 -7.977 14.569 1.00 97.69 120 SER A N 1
ATOM 928 C CA . SER A 1 120 ? -13.414 -8.188 13.596 1.00 97.69 120 SER A CA 1
ATOM 929 C C . SER A 1 120 ? -14.543 -7.167 13.783 1.00 97.69 120 SER A C 1
ATOM 931 O O . SER A 1 120 ? -14.960 -6.902 14.910 1.00 97.69 120 SER A O 1
ATOM 933 N N . GLY A 1 121 ? -15.020 -6.595 12.679 1.00 97.12 121 GLY A N 1
ATOM 934 C CA . GLY A 1 121 ? -16.036 -5.543 12.646 1.00 97.12 121 GLY A CA 1
ATOM 935 C C . GLY A 1 121 ? -15.509 -4.123 12.879 1.00 97.12 121 GLY A C 1
ATOM 936 O O . GLY A 1 121 ? -16.233 -3.172 12.598 1.00 97.12 121 GLY A O 1
ATOM 937 N N . GLU A 1 122 ? -14.267 -3.939 13.345 1.00 96.94 122 GLU A N 1
ATOM 938 C CA . GLU A 1 122 ? -13.676 -2.601 13.455 1.00 96.94 122 GLU A CA 1
ATOM 939 C C . GLU A 1 122 ? -13.359 -2.025 12.068 1.00 96.94 122 GLU A C 1
ATOM 941 O O . GLU A 1 122 ? -12.927 -2.728 11.151 1.00 96.94 122 GLU A O 1
ATOM 946 N N . GLU A 1 123 ? -13.511 -0.710 11.931 1.00 98.12 123 GLU A N 1
ATOM 947 C CA . GLU A 1 123 ? -12.940 0.028 10.810 1.00 98.12 123 GLU A CA 1
ATOM 948 C C . GLU A 1 123 ? -11.526 0.509 11.150 1.00 98.12 123 GLU A C 1
ATOM 950 O O . GLU A 1 123 ? -11.270 1.083 12.218 1.00 98.12 123 GLU A O 1
ATOM 955 N N . VAL A 1 124 ? -10.609 0.335 10.202 1.00 98.62 124 VAL A N 1
ATOM 956 C CA . VAL A 1 124 ? -9.242 0.851 10.274 1.00 98.62 124 VAL A CA 1
ATOM 957 C C . VAL A 1 124 ? -8.975 1.842 9.148 1.00 98.62 124 VAL A C 1
ATOM 959 O O . VAL A 1 124 ? -9.525 1.731 8.054 1.00 98.62 124 VAL A O 1
ATOM 962 N N . ILE A 1 125 ? -8.106 2.808 9.424 1.00 98.75 125 ILE A N 1
ATOM 963 C CA . ILE A 1 125 ? -7.564 3.758 8.455 1.00 98.75 125 ILE A CA 1
ATOM 964 C C . ILE A 1 125 ? -6.134 3.325 8.133 1.00 98.75 125 ILE A C 1
ATOM 966 O O . ILE A 1 125 ? -5.342 3.103 9.047 1.00 98.75 125 ILE A O 1
ATOM 970 N N . ILE A 1 126 ? -5.796 3.213 6.852 1.00 98.75 126 ILE A N 1
ATOM 971 C CA . ILE A 1 126 ? -4.466 2.843 6.365 1.00 98.75 126 ILE A CA 1
ATOM 972 C C . ILE A 1 126 ? -3.887 4.038 5.606 1.00 98.75 126 ILE A C 1
ATOM 974 O O . ILE A 1 126 ? -4.260 4.307 4.468 1.00 98.75 126 ILE A O 1
ATOM 978 N N . GLU A 1 127 ? -2.969 4.757 6.240 1.00 98.75 127 GLU A N 1
ATOM 979 C CA . GLU A 1 127 ? -2.278 5.915 5.671 1.00 98.75 127 GLU A CA 1
ATOM 980 C C . GLU A 1 127 ? -0.996 5.454 4.979 1.00 98.75 127 GLU A C 1
ATOM 982 O O . GLU A 1 127 ? -0.113 4.881 5.621 1.00 98.75 127 GLU A O 1
ATOM 987 N N . CYS A 1 128 ? -0.876 5.704 3.677 1.00 98.75 128 CYS A N 1
ATOM 988 C CA . CYS A 1 128 ? 0.268 5.289 2.873 1.00 98.75 128 CYS A CA 1
ATOM 989 C C . CYS A 1 128 ? 0.955 6.489 2.226 1.00 98.75 128 CYS A C 1
ATOM 991 O O . CYS A 1 128 ? 0.290 7.364 1.679 1.00 98.75 128 CYS A O 1
ATOM 993 N N . GLN A 1 129 ? 2.288 6.511 2.217 1.00 98.25 129 GLN A N 1
ATOM 994 C CA . GLN A 1 129 ? 3.056 7.588 1.588 1.00 98.25 129 GLN A CA 1
ATOM 995 C C . GLN A 1 129 ? 4.349 7.096 0.939 1.00 98.25 129 GLN A C 1
ATOM 997 O O . GLN A 1 129 ? 4.992 6.153 1.412 1.00 98.25 129 GLN A O 1
ATOM 1002 N N . ILE A 1 130 ? 4.765 7.790 -0.119 1.00 98.44 130 ILE A N 1
ATOM 1003 C CA . ILE A 1 130 ? 6.084 7.627 -0.728 1.00 98.44 130 ILE A CA 1
ATOM 1004 C C . ILE A 1 130 ? 7.101 8.427 0.091 1.00 98.44 130 ILE A C 1
ATOM 1006 O O . ILE A 1 130 ? 7.047 9.654 0.132 1.00 98.44 130 ILE A O 1
ATOM 1010 N N . LEU A 1 131 ? 8.068 7.747 0.710 1.00 97.94 131 LEU A N 1
ATOM 1011 C CA . LEU A 1 131 ? 9.177 8.413 1.403 1.00 97.94 131 LEU A CA 1
ATOM 1012 C C . LEU A 1 131 ? 10.247 8.870 0.411 1.00 97.94 131 LEU A C 1
ATOM 1014 O O . LEU A 1 131 ? 10.730 9.995 0.475 1.00 97.94 131 LEU A O 1
ATOM 1018 N N . GLN A 1 132 ? 10.605 7.986 -0.520 1.00 97.00 132 GLN A N 1
ATOM 1019 C CA . GLN A 1 132 ? 11.603 8.245 -1.550 1.00 97.00 132 GLN A CA 1
ATOM 1020 C C . GLN A 1 132 ? 11.263 7.445 -2.804 1.00 97.00 132 GLN A C 1
ATOM 1022 O O . GLN A 1 132 ? 10.933 6.263 -2.723 1.00 97.00 132 GLN A O 1
ATOM 1027 N N . ILE A 1 133 ? 11.417 8.058 -3.978 1.00 96.19 133 ILE A N 1
ATOM 1028 C CA . ILE A 1 133 ? 11.262 7.381 -5.266 1.00 96.19 133 ILE A CA 1
ATOM 1029 C C . ILE A 1 133 ? 12.411 7.743 -6.208 1.00 96.19 133 ILE A C 1
ATOM 1031 O O . ILE A 1 133 ? 12.629 8.898 -6.559 1.00 96.19 133 ILE A O 1
ATOM 1035 N N . GLY A 1 134 ? 13.173 6.731 -6.616 1.00 94.44 134 GLY A N 1
ATOM 1036 C CA . GLY A 1 134 ? 14.261 6.850 -7.581 1.00 94.44 134 GLY A CA 1
ATOM 1037 C C . GLY A 1 134 ? 13.935 6.181 -8.916 1.00 94.44 134 GLY A C 1
ATOM 1038 O O . GLY A 1 134 ? 12.831 5.689 -9.157 1.00 94.44 134 GLY A O 1
ATOM 1039 N N . LYS A 1 135 ? 14.938 6.093 -9.801 1.00 92.12 135 LYS A N 1
ATOM 1040 C CA . LYS A 1 135 ? 14.788 5.447 -11.123 1.00 92.12 135 LYS A CA 1
ATOM 1041 C C . LYS A 1 135 ? 14.436 3.953 -11.035 1.00 92.12 135 LYS A C 1
ATOM 1043 O O . LYS A 1 135 ? 13.732 3.445 -11.908 1.00 92.12 135 LYS A O 1
ATOM 1048 N N . ARG A 1 136 ? 14.949 3.256 -10.011 1.00 92.25 136 ARG A N 1
ATOM 1049 C CA . ARG A 1 136 ? 14.837 1.792 -9.845 1.00 92.25 136 ARG A CA 1
ATOM 1050 C C . ARG A 1 136 ? 14.226 1.349 -8.520 1.00 92.25 136 ARG A C 1
ATOM 1052 O O . ARG A 1 136 ? 13.680 0.251 -8.476 1.00 92.25 136 ARG A O 1
ATOM 1059 N N . LEU A 1 137 ? 14.354 2.150 -7.464 1.00 96.88 137 LEU A N 1
ATOM 1060 C CA . LEU A 1 137 ? 13.968 1.796 -6.096 1.00 96.88 137 LEU A CA 1
ATOM 1061 C C . LEU A 1 137 ? 13.029 2.845 -5.515 1.00 96.88 137 LEU A C 1
ATOM 1063 O O . LEU A 1 137 ? 13.178 4.027 -5.828 1.00 96.88 137 LEU A O 1
ATOM 1067 N N . ALA A 1 138 ? 12.086 2.405 -4.690 1.00 97.62 138 ALA A N 1
ATOM 1068 C CA . ALA A 1 138 ? 11.246 3.277 -3.884 1.00 97.62 138 ALA A CA 1
ATOM 1069 C C . ALA A 1 138 ? 11.165 2.747 -2.453 1.00 97.62 138 ALA A C 1
ATOM 1071 O O . ALA A 1 138 ? 11.195 1.531 -2.239 1.00 97.62 138 ALA A O 1
ATOM 1072 N N . SER A 1 139 ? 11.070 3.676 -1.507 1.00 98.31 139 SER A N 1
ATOM 1073 C CA . SER A 1 139 ? 10.795 3.413 -0.100 1.00 98.31 139 SER A CA 1
ATOM 1074 C C . SER A 1 139 ? 9.445 4.022 0.251 1.00 98.31 139 SER A C 1
ATOM 1076 O O . SER A 1 139 ? 9.184 5.192 -0.052 1.00 98.31 139 SER A O 1
ATOM 1078 N N . LEU A 1 140 ? 8.581 3.209 0.840 1.00 98.62 140 LEU A N 1
ATOM 1079 C CA . LEU A 1 140 ? 7.182 3.510 1.106 1.00 98.62 140 LEU A CA 1
ATOM 1080 C C . LEU A 1 140 ? 6.891 3.228 2.578 1.00 98.62 140 LEU A C 1
ATOM 1082 O O . LEU A 1 140 ? 7.501 2.340 3.179 1.00 98.62 140 LEU A O 1
ATOM 1086 N N . ARG A 1 141 ? 5.935 3.959 3.144 1.00 98.62 141 ARG A N 1
ATOM 1087 C CA . ARG A 1 141 ? 5.496 3.778 4.528 1.00 98.62 141 ARG A CA 1
ATOM 1088 C C . ARG A 1 141 ? 3.988 3.621 4.595 1.00 98.62 141 ARG A C 1
ATOM 1090 O O . ARG A 1 141 ? 3.274 4.360 3.923 1.00 98.62 141 ARG A O 1
ATOM 1097 N N . GLY A 1 142 ? 3.539 2.696 5.434 1.00 98.75 142 GLY A N 1
ATOM 1098 C CA . GLY A 1 142 ? 2.143 2.502 5.806 1.00 98.75 142 GLY A CA 1
ATOM 1099 C C . GLY A 1 142 ? 1.946 2.657 7.313 1.00 98.75 142 GLY A C 1
ATOM 1100 O O . GLY A 1 142 ? 2.793 2.229 8.099 1.00 98.75 142 GLY A O 1
ATOM 1101 N N . VAL A 1 143 ? 0.828 3.243 7.729 1.00 98.88 143 VAL A N 1
ATOM 1102 C CA . VAL A 1 143 ? 0.382 3.287 9.128 1.00 98.88 143 VAL A CA 1
ATOM 1103 C C . VAL A 1 143 ? -1.077 2.868 9.179 1.00 98.88 143 VAL A C 1
ATOM 1105 O O . VAL A 1 143 ? -1.914 3.490 8.537 1.00 98.88 143 VAL A O 1
ATOM 1108 N N . MET A 1 144 ? -1.387 1.834 9.956 1.00 98.81 144 MET A N 1
ATOM 1109 C CA . MET A 1 144 ? -2.759 1.405 10.210 1.00 98.81 144 MET A CA 1
ATOM 1110 C C . MET A 1 144 ? -3.207 1.910 11.581 1.00 98.81 144 MET A C 1
ATOM 1112 O O . MET A 1 144 ? -2.561 1.629 12.596 1.00 98.81 144 MET A O 1
ATOM 1116 N N . LYS A 1 145 ? -4.324 2.635 11.615 1.00 98.75 145 LYS A N 1
ATOM 1117 C CA . LYS A 1 145 ? -4.942 3.193 12.821 1.00 98.75 145 LYS A CA 1
ATOM 1118 C C . LYS A 1 145 ? -6.358 2.663 12.986 1.00 98.75 145 LYS A C 1
ATOM 1120 O O . LYS A 1 145 ? -7.054 2.466 11.994 1.00 98.75 145 LYS A O 1
ATOM 1125 N N . ARG A 1 146 ? -6.818 2.484 14.221 1.00 98.44 146 ARG A N 1
ATOM 1126 C CA . ARG A 1 146 ? -8.241 2.237 14.481 1.00 98.44 146 ARG A CA 1
ATOM 1127 C C . ARG A 1 146 ? -9.021 3.528 14.239 1.00 98.44 146 ARG A C 1
ATOM 1129 O O . ARG A 1 146 ? -8.628 4.585 14.726 1.00 98.44 146 ARG A O 1
ATOM 1136 N N . LYS A 1 147 ? -10.129 3.452 13.501 1.00 97.94 147 LYS A N 1
ATOM 1137 C CA . LYS A 1 147 ? -10.922 4.635 13.132 1.00 97.94 147 LYS A CA 1
ATOM 1138 C C . LYS A 1 147 ? -11.602 5.298 14.335 1.00 97.94 147 LYS A C 1
ATOM 1140 O O . LYS A 1 147 ? -11.754 6.513 14.340 1.00 97.94 147 LYS A O 1
ATOM 1145 N N . SER A 1 148 ? -11.992 4.521 15.347 1.00 97.69 148 SER A N 1
ATOM 1146 C CA . SER A 1 148 ? -12.767 5.017 16.494 1.00 97.69 148 SER A CA 1
ATOM 1147 C C . SER A 1 148 ? -11.972 5.897 17.462 1.00 97.69 148 SER A C 1
ATOM 1149 O O . SER A 1 148 ? -12.541 6.810 18.047 1.00 97.69 148 SER A O 1
ATOM 1151 N N . ASP A 1 149 ? -10.681 5.617 17.661 1.00 97.12 149 ASP A N 1
ATOM 1152 C CA . ASP A 1 149 ? -9.842 6.283 18.670 1.00 97.12 149 ASP A CA 1
ATOM 1153 C C . ASP A 1 149 ? -8.495 6.790 18.121 1.00 97.12 149 ASP A C 1
ATOM 1155 O O . ASP A 1 149 ? -7.722 7.415 18.846 1.00 97.12 149 ASP A O 1
ATOM 1159 N N . GLY A 1 150 ? -8.190 6.526 16.846 1.00 97.56 150 GLY A N 1
ATOM 1160 C CA . GLY A 1 150 ? -6.951 6.943 16.193 1.00 97.56 150 GLY A CA 1
ATOM 1161 C C . GLY A 1 150 ? -5.699 6.185 16.646 1.00 97.56 150 GLY A C 1
ATOM 1162 O O . GLY A 1 150 ? -4.597 6.535 16.212 1.00 97.56 150 GLY A O 1
ATOM 1163 N N . GLN A 1 151 ? -5.819 5.154 17.491 1.00 98.25 151 GLN A N 1
ATOM 1164 C CA . GLN A 1 151 ? -4.659 4.415 17.984 1.00 98.25 151 GLN A CA 1
ATOM 1165 C C . GLN A 1 151 ? -3.951 3.676 16.851 1.00 98.25 151 GLN A C 1
ATOM 1167 O O . GLN A 1 151 ? -4.575 2.997 16.035 1.00 98.25 151 GLN A O 1
ATOM 1172 N N . ILE A 1 152 ? -2.618 3.753 16.842 1.00 98.69 152 ILE A N 1
ATOM 1173 C CA . ILE A 1 152 ? -1.790 3.016 15.886 1.00 98.69 152 ILE A CA 1
ATOM 1174 C C . ILE A 1 152 ? -1.832 1.526 16.237 1.00 98.69 152 ILE A C 1
ATOM 1176 O O . ILE A 1 152 ? -1.455 1.116 17.342 1.00 98.69 152 ILE A O 1
ATOM 1180 N N . LEU A 1 153 ? -2.275 0.726 15.272 1.00 98.56 153 LEU A N 1
ATOM 1181 C CA . LEU A 1 153 ? -2.382 -0.726 15.379 1.00 98.56 153 LEU A CA 1
ATOM 1182 C C . LEU A 1 153 ? -1.133 -1.407 14.834 1.00 98.56 153 LEU A C 1
ATOM 1184 O O . LEU A 1 153 ? -0.587 -2.307 15.468 1.00 98.56 153 LEU A O 1
ATOM 1188 N N . SER A 1 154 ? -0.655 -0.949 13.679 1.00 98.75 154 SER A N 1
ATOM 1189 C CA . SER A 1 154 ? 0.552 -1.463 13.034 1.00 98.75 154 SER A CA 1
ATOM 1190 C C . SER A 1 154 ? 1.164 -0.437 12.082 1.00 98.75 154 SER A C 1
ATOM 1192 O O . SER A 1 154 ? 0.515 0.531 11.677 1.00 98.75 154 SER A O 1
ATOM 1194 N N . ILE A 1 155 ? 2.433 -0.640 11.738 1.00 98.81 155 ILE A N 1
ATOM 1195 C CA . ILE A 1 155 ? 3.155 0.152 10.736 1.00 98.81 155 ILE A CA 1
ATOM 1196 C C . ILE A 1 155 ? 3.860 -0.766 9.751 1.00 98.81 155 ILE A C 1
ATOM 1198 O O . ILE A 1 155 ? 4.184 -1.905 10.083 1.00 98.81 155 ILE A O 1
ATOM 1202 N N . CYS A 1 156 ? 4.137 -0.236 8.566 1.00 98.69 156 CYS A N 1
ATOM 1203 C CA . CYS A 1 156 ? 4.839 -0.944 7.515 1.00 98.69 156 CYS A CA 1
ATOM 1204 C C . CYS A 1 156 ? 5.913 -0.071 6.866 1.00 98.69 156 CYS A C 1
ATOM 1206 O O . CYS A 1 156 ? 5.661 1.085 6.521 1.00 98.69 156 CYS A O 1
ATOM 1208 N N . GLU A 1 157 ? 7.073 -0.669 6.614 1.00 98.69 157 GLU A N 1
ATOM 1209 C CA . GLU A 1 157 ? 8.083 -0.172 5.681 1.00 98.69 157 GLU A CA 1
ATOM 1210 C C . GLU A 1 157 ? 8.128 -1.095 4.464 1.00 98.69 157 GLU A C 1
ATOM 1212 O O . GLU A 1 157 ? 8.274 -2.313 4.595 1.00 98.69 157 GLU A O 1
ATOM 1217 N N . HIS A 1 158 ? 7.985 -0.523 3.269 1.00 98.62 158 HIS A N 1
ATOM 1218 C CA . HIS A 1 158 ? 7.886 -1.292 2.035 1.00 98.62 158 HIS A CA 1
ATOM 1219 C C . HIS A 1 158 ? 8.904 -0.792 1.005 1.00 98.62 158 HIS A C 1
ATOM 1221 O O . HIS A 1 158 ? 8.840 0.329 0.498 1.00 98.62 158 HIS A O 1
ATOM 1227 N N . GLY A 1 159 ? 9.867 -1.658 0.690 1.00 98.31 159 GLY A N 1
ATOM 1228 C CA . GLY A 1 159 ? 10.863 -1.440 -0.347 1.00 98.31 159 GLY A CA 1
ATOM 1229 C C . GLY A 1 159 ? 10.418 -2.043 -1.673 1.00 98.31 159 GLY A C 1
ATOM 1230 O O . GLY A 1 159 ? 10.324 -3.264 -1.811 1.00 98.31 159 GLY A O 1
ATOM 1231 N N . LYS A 1 160 ? 10.233 -1.196 -2.685 1.00 97.38 160 LYS A N 1
ATOM 1232 C CA . LYS A 1 160 ? 9.860 -1.605 -4.044 1.00 97.38 160 LYS A CA 1
ATOM 1233 C C . LYS A 1 160 ? 11.032 -1.504 -5.007 1.00 97.38 160 LYS A C 1
ATOM 1235 O O . LYS A 1 160 ? 11.869 -0.603 -4.908 1.00 97.38 160 LYS A O 1
ATOM 1240 N N . THR A 1 161 ? 11.050 -2.379 -6.009 1.00 95.69 161 THR A N 1
ATOM 1241 C CA . THR A 1 161 ? 11.900 -2.211 -7.187 1.00 95.69 161 THR A CA 1
ATOM 1242 C C . THR A 1 161 ? 11.091 -2.190 -8.466 1.00 95.69 161 THR A C 1
ATOM 1244 O O . THR A 1 161 ? 10.227 -3.028 -8.719 1.00 95.69 161 THR A O 1
ATOM 1247 N N . ARG A 1 162 ? 11.407 -1.229 -9.322 1.00 90.19 162 ARG A N 1
ATOM 1248 C CA . ARG A 1 162 ? 10.892 -1.185 -10.675 1.00 90.19 162 ARG A CA 1
ATOM 1249 C C . ARG A 1 162 ? 11.666 -2.183 -11.532 1.00 90.19 162 ARG A C 1
ATOM 1251 O O . ARG A 1 162 ? 12.852 -1.981 -11.798 1.00 90.19 162 ARG A O 1
ATOM 1258 N N . ARG A 1 163 ? 10.982 -3.209 -12.041 1.00 73.56 163 ARG A N 1
ATOM 1259 C CA . ARG A 1 163 ? 11.514 -3.996 -13.157 1.00 73.56 163 ARG A CA 1
ATOM 1260 C C . ARG A 1 163 ? 11.381 -3.189 -14.442 1.00 73.56 163 ARG A C 1
ATOM 1262 O O . ARG A 1 163 ? 10.309 -2.691 -14.781 1.00 73.56 163 ARG A O 1
ATOM 1269 N N . MET A 1 164 ? 12.493 -3.041 -15.146 1.00 60.38 164 MET A N 1
ATOM 1270 C CA . MET A 1 164 ? 12.458 -2.682 -16.554 1.00 60.38 164 MET A CA 1
ATOM 1271 C C . MET A 1 164 ? 12.000 -3.941 -17.287 1.00 60.38 164 MET A C 1
ATOM 1273 O O . MET A 1 164 ? 12.656 -4.975 -17.167 1.00 60.38 164 MET A O 1
ATOM 1277 N N . LEU A 1 165 ? 10.847 -3.896 -17.957 1.00 58.00 165 LEU A N 1
ATOM 1278 C CA . LEU A 1 165 ? 10.442 -5.008 -18.811 1.00 58.00 165 LEU A CA 1
ATOM 1279 C C . LEU A 1 165 ? 11.567 -5.246 -19.819 1.00 58.00 165 LEU A C 1
ATOM 1281 O O . LEU A 1 165 ? 12.004 -4.307 -20.483 1.00 58.00 165 LEU A O 1
ATOM 1285 N N . ALA A 1 166 ? 12.013 -6.497 -19.945 1.00 51.50 166 ALA A N 1
ATOM 1286 C CA . ALA A 1 166 ? 13.019 -6.891 -20.929 1.00 51.50 166 ALA A CA 1
ATOM 1287 C C . ALA A 1 166 ? 12.627 -6.470 -22.355 1.00 51.50 166 ALA A C 1
ATOM 1289 O O . ALA A 1 166 ? 13.498 -6.308 -23.197 1.00 51.50 166 ALA A O 1
ATOM 1290 N N . LEU A 1 167 ? 11.339 -6.205 -22.604 1.00 51.81 167 LEU A N 1
ATOM 1291 C CA . LEU A 1 167 ? 10.828 -5.656 -23.853 1.00 51.81 167 LEU A CA 1
ATOM 1292 C C . LEU A 1 167 ? 11.496 -4.333 -24.257 1.00 51.81 167 LEU A C 1
ATOM 1294 O O . LEU A 1 167 ? 11.776 -4.150 -25.433 1.00 51.81 167 LEU A O 1
ATOM 1298 N N . SER A 1 168 ? 11.824 -3.428 -23.324 1.00 54.00 168 SER A N 1
ATOM 1299 C CA . SER A 1 168 ? 12.541 -2.195 -23.690 1.00 54.00 168 SER A CA 1
ATOM 1300 C C . SER A 1 168 ? 13.992 -2.470 -24.083 1.00 54.00 168 SER A C 1
ATOM 1302 O O . SER A 1 168 ? 14.521 -1.807 -24.968 1.00 54.00 168 SER A O 1
ATOM 1304 N N . SER A 1 169 ? 14.628 -3.466 -23.459 1.00 53.31 169 SER A N 1
ATOM 1305 C CA . SER A 1 169 ? 15.964 -3.935 -23.845 1.00 53.31 169 SER A CA 1
ATOM 1306 C C . SER A 1 169 ? 15.937 -4.684 -25.179 1.00 53.31 169 SER A C 1
ATOM 1308 O O . SER A 1 169 ? 16.810 -4.469 -26.007 1.00 53.31 169 SER A O 1
ATOM 1310 N N . LEU A 1 170 ? 14.911 -5.500 -25.429 1.00 55.50 170 LEU A N 1
ATOM 1311 C CA . LEU A 1 170 ? 14.696 -6.203 -26.693 1.00 55.50 170 LEU A CA 1
ATOM 1312 C C . LEU A 1 170 ? 14.410 -5.224 -27.834 1.00 55.50 170 LEU A C 1
ATOM 1314 O O . LEU A 1 170 ? 15.058 -5.312 -28.866 1.00 55.50 170 LEU A O 1
ATOM 1318 N N . LEU A 1 171 ? 13.528 -4.240 -27.637 1.00 61.09 171 LEU A N 1
ATOM 1319 C CA . LEU A 1 171 ? 13.262 -3.182 -28.620 1.00 61.09 171 LEU A CA 1
ATOM 1320 C C . LEU A 1 171 ? 14.512 -2.340 -28.901 1.00 61.09 171 LEU A C 1
ATOM 1322 O O . LEU A 1 171 ? 14.781 -1.996 -30.049 1.00 61.09 171 LEU A O 1
ATOM 1326 N N . HIS A 1 172 ? 15.307 -2.036 -27.872 1.00 64.81 172 HIS A N 1
ATOM 1327 C CA . HIS A 1 172 ? 16.589 -1.359 -28.051 1.00 64.81 172 HIS A CA 1
ATOM 1328 C C . HIS A 1 172 ? 17.576 -2.215 -28.864 1.00 64.81 172 HIS A C 1
ATOM 1330 O O . HIS A 1 172 ? 18.219 -1.701 -29.778 1.00 64.81 172 HIS A O 1
ATOM 1336 N N . ASN A 1 173 ? 17.635 -3.523 -28.599 1.00 67.75 173 ASN A N 1
ATOM 1337 C CA . ASN A 1 173 ? 18.473 -4.466 -29.340 1.00 67.75 173 ASN A CA 1
ATOM 1338 C C . ASN A 1 173 ? 18.030 -4.616 -30.802 1.00 67.75 173 ASN A C 1
ATOM 1340 O O . ASN A 1 173 ? 18.883 -4.603 -31.687 1.00 67.75 173 ASN A O 1
ATOM 1344 N N . VAL A 1 174 ? 16.721 -4.702 -31.064 1.00 74.69 174 VAL A N 1
ATOM 1345 C CA . VAL A 1 174 ? 16.146 -4.764 -32.419 1.00 74.69 174 VAL A CA 1
ATOM 1346 C C . VAL A 1 174 ? 16.482 -3.495 -33.197 1.00 74.69 174 VAL A C 1
ATOM 1348 O O . VAL A 1 174 ? 17.025 -3.583 -34.293 1.00 74.69 174 VAL A O 1
ATOM 1351 N N . ARG A 1 175 ? 16.293 -2.313 -32.600 1.00 75.69 175 ARG A N 1
ATOM 1352 C CA . ARG A 1 175 ? 16.627 -1.033 -33.243 1.00 75.69 175 ARG A CA 1
ATOM 1353 C C . ARG A 1 175 ? 18.126 -0.900 -33.539 1.00 75.69 175 ARG A C 1
ATOM 1355 O O . ARG A 1 175 ? 18.514 -0.385 -34.584 1.00 75.69 175 ARG A O 1
ATOM 1362 N N . HIS A 1 176 ? 18.987 -1.396 -32.649 1.00 78.31 176 HIS A N 1
ATOM 1363 C CA . HIS A 1 176 ? 20.431 -1.471 -32.897 1.00 78.31 176 HIS A CA 1
ATOM 1364 C C . HIS A 1 176 ? 20.810 -2.482 -33.984 1.00 78.31 176 HIS A C 1
ATOM 1366 O O . HIS A 1 176 ? 21.851 -2.323 -34.624 1.00 78.31 176 HIS A O 1
ATOM 1372 N N . LEU A 1 177 ? 20.021 -3.538 -34.172 1.00 83.50 177 LEU A N 1
ATOM 1373 C CA . LEU A 1 177 ? 20.221 -4.504 -35.246 1.00 83.50 177 LEU A CA 1
ATOM 1374 C C . LEU A 1 177 ? 19.816 -3.894 -36.593 1.00 83.50 177 LEU A C 1
ATOM 1376 O O . LEU A 1 177 ? 20.609 -3.935 -37.527 1.00 83.50 177 LEU A O 1
ATOM 1380 N N . GLU A 1 178 ? 18.658 -3.232 -36.663 1.00 87.19 178 GLU A N 1
ATOM 1381 C CA . GLU A 1 178 ? 18.203 -2.501 -37.854 1.00 87.19 178 GLU A CA 1
ATOM 1382 C C . GLU A 1 178 ? 19.226 -1.455 -38.305 1.00 87.19 178 GLU A C 1
ATOM 1384 O O . GLU A 1 178 ? 19.588 -1.410 -39.478 1.00 87.19 178 GLU A O 1
ATOM 1389 N N . LEU A 1 179 ? 19.752 -0.648 -37.376 1.00 88.69 179 LEU A N 1
ATOM 1390 C CA . LEU A 1 179 ? 20.768 0.359 -37.695 1.00 88.69 179 LEU A CA 1
ATOM 1391 C C . LEU A 1 179 ? 22.058 -0.261 -38.247 1.00 88.69 179 LEU A C 1
ATOM 1393 O O . LEU A 1 179 ? 22.634 0.283 -39.190 1.00 88.69 179 LEU A O 1
ATOM 1397 N N . ARG A 1 180 ? 22.492 -1.402 -37.696 1.00 88.88 180 ARG A N 1
ATOM 1398 C CA . ARG A 1 180 ? 23.676 -2.131 -38.177 1.00 88.88 180 ARG A CA 1
ATOM 1399 C C . ARG A 1 180 ? 23.460 -2.707 -39.575 1.00 88.88 180 ARG A C 1
ATOM 1401 O O . ARG A 1 180 ? 24.323 -2.531 -40.429 1.00 88.88 180 ARG A O 1
ATOM 1408 N N . VAL A 1 181 ? 22.296 -3.301 -39.833 1.00 87.81 181 VAL A N 1
ATOM 1409 C CA . VAL A 1 181 ? 21.925 -3.802 -41.167 1.00 87.81 181 VAL A CA 1
ATOM 1410 C C . VAL A 1 181 ? 21.877 -2.653 -42.178 1.00 87.81 181 VAL A C 1
ATOM 1412 O O . VAL A 1 181 ? 22.483 -2.738 -43.240 1.00 87.81 181 VAL A O 1
ATOM 1415 N N . GLN A 1 182 ? 21.245 -1.528 -41.829 1.00 88.38 182 GLN A N 1
ATOM 1416 C CA . GLN A 1 182 ? 21.193 -0.332 -42.680 1.00 88.38 182 GLN A CA 1
ATOM 1417 C C . GLN A 1 182 ? 22.584 0.255 -42.968 1.00 88.38 182 GLN A C 1
ATOM 1419 O O . GLN A 1 182 ? 22.822 0.815 -44.037 1.00 88.38 182 GLN A O 1
ATOM 1424 N N . GLN A 1 183 ? 23.520 0.160 -42.022 1.00 91.19 183 GLN A N 1
ATOM 1425 C CA . GLN A 1 183 ? 24.903 0.576 -42.243 1.00 91.19 183 GLN A CA 1
ATOM 1426 C C . GLN A 1 183 ? 25.638 -0.370 -43.201 1.00 91.19 183 GLN A C 1
ATOM 1428 O O . GLN A 1 183 ? 26.241 0.116 -44.154 1.00 91.19 183 GLN A O 1
ATOM 1433 N N . GLN A 1 184 ? 25.517 -1.689 -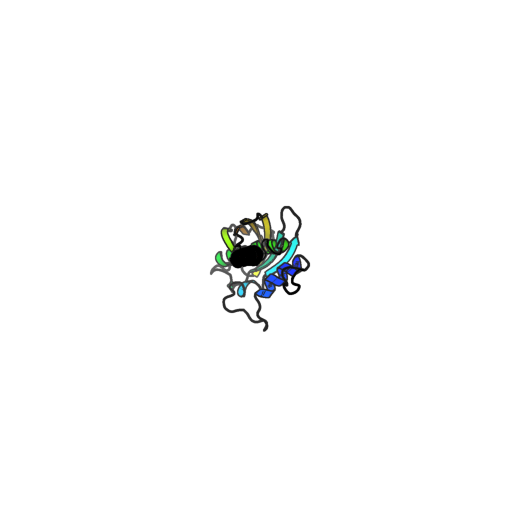43.017 1.00 88.44 184 GLN A N 1
ATOM 1434 C CA . GLN A 1 184 ? 26.122 -2.679 -43.916 1.00 88.44 184 GLN A CA 1
ATOM 1435 C C . GLN A 1 184 ? 25.591 -2.566 -45.349 1.00 88.44 184 GLN A C 1
ATOM 1437 O O . GLN A 1 184 ? 26.372 -2.586 -46.296 1.00 88.44 184 GLN A O 1
ATOM 1442 N N . VAL A 1 185 ? 24.279 -2.375 -45.521 1.00 87.62 185 VAL A N 1
AT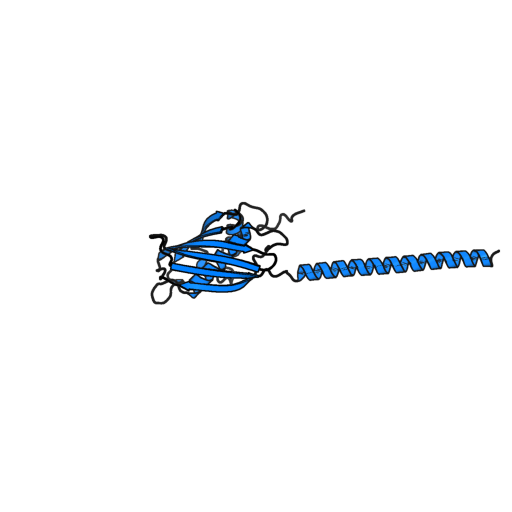OM 1443 C CA . VAL A 1 185 ? 23.674 -2.160 -46.847 1.00 87.62 185 VAL A CA 1
ATOM 1444 C C . VAL A 1 185 ? 24.232 -0.894 -47.507 1.00 87.62 185 VAL A C 1
ATOM 1446 O O . VAL A 1 185 ? 24.577 -0.915 -48.685 1.00 87.62 185 VAL A O 1
ATOM 1449 N N . ARG A 1 186 ? 24.393 0.205 -46.756 1.00 88.56 186 ARG A N 1
ATOM 1450 C CA . ARG A 1 186 ? 24.999 1.443 -47.282 1.00 88.56 186 ARG A CA 1
ATOM 1451 C C . ARG A 1 186 ? 26.464 1.277 -47.677 1.00 88.56 186 ARG A C 1
ATOM 1453 O O . ARG A 1 186 ? 26.893 1.899 -48.646 1.00 88.56 186 ARG A O 1
ATOM 1460 N N . GLU A 1 187 ? 27.230 0.484 -46.936 1.00 89.81 187 GLU A N 1
ATOM 1461 C CA . GLU A 1 187 ? 28.619 0.174 -47.285 1.00 89.81 187 GLU A CA 1
ATOM 1462 C C . GLU A 1 187 ? 28.691 -0.664 -48.566 1.00 89.81 187 GLU A C 1
ATOM 1464 O O . GLU A 1 187 ? 29.439 -0.303 -49.471 1.00 89.81 187 GLU A O 1
ATOM 1469 N N . LEU A 1 188 ? 27.853 -1.697 -48.703 1.00 83.94 188 LEU A N 1
ATOM 1470 C CA . LEU A 1 188 ? 27.757 -2.517 -49.919 1.00 83.94 188 LEU A CA 1
ATOM 1471 C C . LEU A 1 188 ? 27.424 -1.687 -51.165 1.00 83.94 188 LEU A C 1
ATOM 1473 O O . LEU A 1 188 ? 28.150 -1.763 -52.153 1.00 83.94 188 LEU A O 1
ATOM 1477 N N . ILE A 1 189 ? 26.403 -0.827 -51.091 1.00 84.31 189 ILE A N 1
ATOM 1478 C CA . ILE A 1 189 ? 26.029 0.071 -52.199 1.00 84.31 189 ILE A CA 1
ATOM 1479 C C . ILE A 1 189 ? 27.191 1.009 -52.564 1.00 84.31 189 ILE A C 1
ATOM 1481 O O . ILE A 1 189 ? 27.444 1.281 -53.737 1.00 84.31 189 ILE A O 1
ATOM 1485 N N . ARG A 1 190 ? 27.938 1.506 -51.568 1.00 85.31 190 ARG A N 1
ATOM 1486 C CA . ARG A 1 190 ? 29.114 2.353 -51.812 1.00 85.31 190 ARG A CA 1
ATOM 1487 C C . ARG A 1 190 ? 30.219 1.585 -52.539 1.00 85.31 190 ARG A C 1
ATOM 1489 O O . ARG A 1 190 ? 30.831 2.142 -53.444 1.00 85.31 190 ARG A O 1
ATOM 1496 N N . HIS A 1 191 ? 30.473 0.335 -52.155 1.00 85.00 191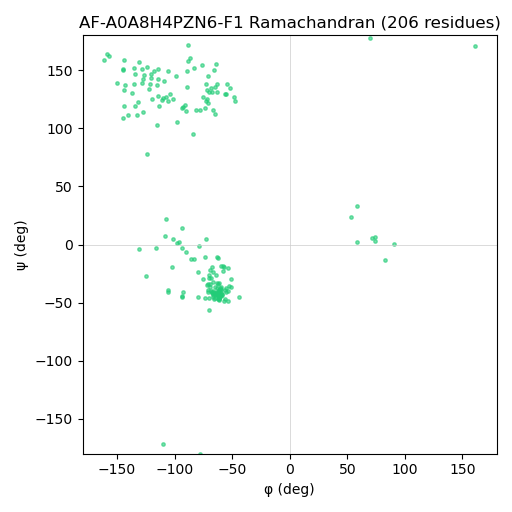 HIS A N 1
ATOM 1497 C CA . HIS A 1 191 ? 31.443 -0.520 -52.840 1.00 85.00 191 HIS A CA 1
ATOM 1498 C C . HIS A 1 191 ? 31.031 -0.802 -54.290 1.00 85.00 191 HIS A C 1
ATOM 1500 O O . HIS A 1 191 ? 31.873 -0.702 -55.179 1.00 85.00 191 HIS A O 1
ATOM 1506 N N . GLU A 1 192 ? 29.752 -1.076 -54.545 1.00 83.06 192 GLU A N 1
ATOM 1507 C CA . GLU A 1 192 ? 29.218 -1.304 -55.893 1.00 83.06 192 GLU A CA 1
ATOM 1508 C C . GLU A 1 192 ? 29.387 -0.073 -56.800 1.00 83.06 192 GLU A C 1
ATOM 1510 O O . GLU A 1 192 ? 29.936 -0.183 -57.893 1.00 83.06 192 GLU A O 1
ATOM 1515 N N . LEU A 1 193 ? 29.050 1.125 -56.308 1.00 81.56 193 LEU A N 1
ATOM 1516 C CA . LEU A 1 193 ? 29.252 2.385 -57.040 1.00 81.56 193 LEU A CA 1
ATOM 1517 C C . LE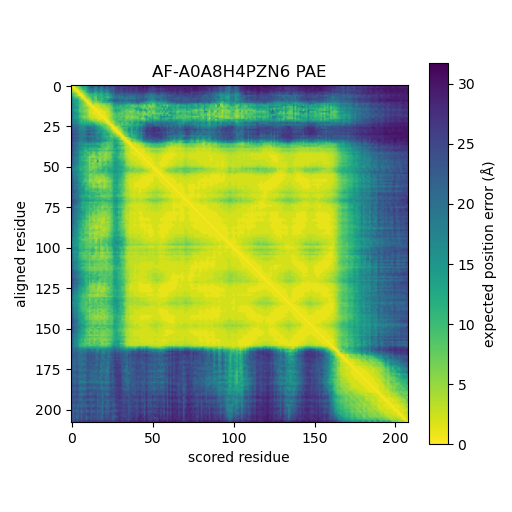U A 1 193 ? 30.728 2.659 -57.376 1.00 81.56 193 LEU A C 1
ATOM 1519 O O . LEU A 1 193 ? 31.040 3.187 -58.444 1.00 81.56 193 LEU A O 1
ATOM 1523 N N . VAL A 1 194 ? 31.649 2.311 -56.473 1.00 80.44 194 VAL A N 1
ATOM 1524 C CA . VAL A 1 194 ? 33.096 2.439 -56.718 1.00 80.44 194 VAL A CA 1
ATOM 1525 C C . VAL A 1 194 ? 33.548 1.467 -57.808 1.00 80.44 194 VAL A C 1
ATOM 1527 O O . VAL A 1 194 ? 34.321 1.861 -58.684 1.00 80.44 194 VAL A O 1
ATOM 1530 N N . ILE A 1 195 ? 33.044 0.229 -57.789 1.00 76.81 195 ILE A N 1
ATOM 1531 C CA . ILE A 1 195 ? 33.323 -0.774 -58.823 1.00 76.81 195 ILE A CA 1
ATOM 1532 C C . ILE A 1 195 ? 32.790 -0.302 -60.180 1.00 76.81 195 ILE A C 1
ATOM 1534 O O . ILE A 1 195 ? 33.542 -0.326 -61.150 1.00 76.81 195 ILE A O 1
ATOM 1538 N N . GLU A 1 196 ? 31.553 0.199 -60.262 1.00 80.94 196 GLU A N 1
ATOM 1539 C CA . GLU A 1 196 ? 31.009 0.734 -61.518 1.00 80.94 196 GLU A CA 1
ATOM 1540 C C . GLU A 1 196 ? 31.840 1.902 -62.069 1.00 80.94 196 GLU A C 1
ATOM 1542 O O . GLU A 1 196 ? 32.109 1.961 -63.272 1.00 80.94 196 GLU A O 1
ATOM 1547 N N . SER A 1 197 ? 32.293 2.814 -61.203 1.00 76.75 197 SER A N 1
ATOM 1548 C CA . SER A 1 197 ? 33.175 3.921 -61.598 1.00 76.75 197 SER A CA 1
ATOM 1549 C C . SER A 1 197 ? 34.527 3.431 -62.125 1.00 76.75 197 SER A C 1
ATOM 1551 O O . SER A 1 197 ? 35.008 3.938 -63.138 1.00 76.75 197 SER A O 1
ATOM 1553 N N . LEU A 1 198 ? 35.130 2.428 -61.479 1.00 74.88 198 LEU A N 1
ATOM 1554 C CA . LEU A 1 198 ? 36.377 1.800 -61.932 1.00 74.88 198 LEU A CA 1
ATOM 1555 C C . LEU A 1 198 ? 36.199 1.089 -63.275 1.00 74.88 198 LEU A C 1
ATOM 1557 O O . LEU A 1 198 ? 37.033 1.254 -64.160 1.00 74.88 198 LEU A O 1
ATOM 1561 N N . VAL A 1 199 ? 35.105 0.346 -63.458 1.00 76.75 199 VAL A N 1
ATOM 1562 C CA . VAL A 1 199 ? 34.792 -0.316 -64.732 1.00 76.75 199 VAL A CA 1
ATOM 1563 C C . VAL A 1 199 ? 34.615 0.718 -65.841 1.00 76.75 199 VAL A C 1
ATOM 1565 O O . VAL A 1 199 ? 35.219 0.569 -66.900 1.00 76.75 199 VAL A O 1
ATOM 1568 N N . ARG A 1 200 ? 33.870 1.807 -65.601 1.00 77.19 200 ARG A N 1
ATOM 1569 C CA . ARG A 1 200 ? 33.749 2.911 -66.571 1.00 77.19 200 ARG A CA 1
ATOM 1570 C C . ARG A 1 200 ? 35.102 3.531 -66.904 1.00 77.19 200 ARG A C 1
ATOM 1572 O O . ARG A 1 200 ? 35.372 3.773 -68.075 1.00 77.19 200 ARG A O 1
ATOM 1579 N N . PHE A 1 201 ? 35.952 3.758 -65.905 1.00 76.50 201 PHE A N 1
ATOM 1580 C CA . PHE A 1 201 ? 37.298 4.289 -66.117 1.00 76.50 201 PHE A CA 1
ATOM 1581 C C . PHE A 1 201 ? 38.152 3.353 -66.984 1.00 76.50 201 PHE A C 1
ATOM 1583 O O . PHE A 1 201 ? 38.744 3.803 -67.959 1.00 76.50 201 PHE A O 1
ATOM 1590 N N . VAL A 1 202 ? 38.164 2.049 -66.690 1.00 74.19 202 VAL A N 1
ATOM 1591 C CA . VAL A 1 202 ? 38.901 1.053 -67.485 1.00 74.19 202 VAL A CA 1
ATOM 1592 C C . VAL A 1 202 ? 38.368 0.985 -68.917 1.00 74.19 202 VAL A C 1
ATOM 1594 O O . VAL A 1 202 ? 39.162 0.986 -69.850 1.00 74.19 202 VAL A O 1
ATOM 1597 N N . VAL A 1 203 ? 37.046 0.990 -69.116 1.00 76.44 203 VAL A N 1
ATOM 1598 C CA . VAL A 1 203 ? 36.445 1.004 -70.461 1.00 76.44 203 VAL A CA 1
ATOM 1599 C C . VAL A 1 203 ? 36.865 2.253 -71.243 1.00 76.44 203 VAL A C 1
ATOM 1601 O O . VAL A 1 203 ? 37.250 2.131 -72.399 1.00 76.44 203 VAL A O 1
ATOM 1604 N N . VAL A 1 204 ? 36.858 3.439 -70.626 1.00 76.88 204 VAL A N 1
ATOM 1605 C CA . VAL A 1 204 ? 37.326 4.674 -71.283 1.00 76.88 204 VAL A CA 1
ATOM 1606 C C . VAL A 1 204 ? 38.806 4.578 -71.665 1.00 76.88 204 VAL A C 1
ATOM 1608 O O . VAL A 1 204 ? 39.165 4.948 -72.779 1.00 76.88 204 VAL A O 1
ATOM 1611 N N . VAL A 1 205 ? 39.657 4.048 -70.782 1.00 72.75 205 VAL A N 1
ATOM 1612 C CA . VAL A 1 205 ? 41.105 3.924 -71.028 1.00 72.75 205 VAL A CA 1
ATOM 1613 C C . VAL A 1 205 ? 41.429 2.894 -72.114 1.00 72.75 205 VAL A C 1
ATOM 1615 O O . VAL A 1 205 ? 42.357 3.108 -72.879 1.00 72.75 205 VAL A O 1
ATOM 1618 N N . VAL A 1 206 ? 40.688 1.787 -72.197 1.00 70.88 206 VAL A N 1
ATOM 1619 C CA . VAL A 1 206 ? 40.947 0.707 -73.170 1.00 70.88 206 VAL A CA 1
ATOM 1620 C C . VAL A 1 206 ? 40.404 1.031 -74.569 1.00 70.88 206 VAL A C 1
ATOM 1622 O O . VAL A 1 206 ? 40.884 0.475 -75.553 1.00 70.88 206 VAL A O 1
ATOM 1625 N N . VAL A 1 207 ? 39.401 1.908 -74.673 1.00 69.88 207 VAL A N 1
ATOM 1626 C CA . VAL A 1 207 ? 38.761 2.291 -75.949 1.00 69.88 207 VAL A CA 1
ATOM 1627 C C . VAL A 1 207 ? 39.350 3.597 -76.530 1.00 69.88 207 VAL A C 1
ATOM 1629 O O . VAL A 1 207 ? 38.909 4.047 -77.586 1.00 69.88 207 VAL A O 1
ATOM 1632 N N . SER A 1 208 ? 40.357 4.188 -75.873 1.00 54.34 208 SER A N 1
ATOM 1633 C CA . SER A 1 208 ? 41.119 5.365 -76.340 1.00 54.34 208 SER A CA 1
ATOM 1634 C C . SER A 1 208 ? 42.485 4.963 -76.887 1.00 54.34 208 SER A C 1
ATOM 1636 O O . SER A 1 208 ? 42.915 5.583 -77.884 1.00 54.34 208 SER A O 1
#

Secondary structure (DSSP, 8-state):
---TT-TTTSS-HHHHHHHHHHTTB-TTSPBPTT-TTTTTGGGEEEEEEE--SS--EEEEEEEPPGGGB-TTSBB-HHHHHHHHHHHHHTHHHHH-BTTBSTT--EEEEEEEEE-S--BTT-EEEEEEEEEEE-SSEEEEEEEEEETTT--EEEEEEEEEE-PPPHHHHHHHHHHHHHHHHHHHHHHHHHHHHHHHHHHHHHHHHH--

InterPro domains:
  IPR003736 Phenylacetic acid degradation-related domain [TIGR00369] (59-143)
  IPR006683 Thioesterase domain [PF03061] (73-151)
  IPR029069 HotDog domain superfamily [SSF54637] (27-158)
  IPR039298 Acyl-coenzyme A thioesterase 13 [PTHR21660] (43-161)

Radius of gyration: 27.88 Å; Cα contacts (8 Å, |Δi|>4): 338; chains: 1; bounding box: 60×34×95 Å

Solvent-accessible surface area (backbone atoms only — not comparable to full-atom values): 11554 Å² total; per-residue (Å²): 132,81,72,90,82,49,75,78,77,68,73,58,67,61,54,37,48,49,52,62,62,52,68,56,44,39,100,82,73,43,74,47,90,90,51,84,54,60,84,54,51,89,45,50,42,83,72,50,71,41,73,52,78,87,49,23,24,30,30,30,37,35,53,37,46,68,90,47,27,41,98,83,45,24,56,22,69,69,52,54,50,50,50,45,58,52,53,37,41,46,31,41,57,56,72,36,38,91,96,40,51,68,78,55,39,46,84,76,43,79,49,74,51,81,76,45,82,53,42,49,74,40,49,32,34,39,42,18,32,36,73,44,79,59,97,46,44,34,39,24,36,31,38,32,20,36,62,90,78,62,48,70,25,33,39,34,46,37,35,34,32,47,74,78,60,64,62,62,56,48,53,52,50,51,53,55,47,52,54,51,52,55,49,52,54,53,50,52,54,51,52,52,54,52,52,53,51,51,51,52,50,51,52,55,64,74,76,105

Nearest PDB structures (foldseek):
  2h4u-assembly1_A  TM=9.432E-01  e=3.472E-11  Homo sapiens
  4ord-assembly1_A  TM=8.969E-01  e=1.826E-11  Danio rerio
  3f5o-assembly1_B  TM=8.819E-01  e=2.175E-11  Homo sapiens
  2h4u-assembly1_D  TM=8.782E-01  e=6.227E-11  Homo sapiens
  2cy9-assembly1_A  TM=8.920E-01  e=1.460E-09  Mus musculus

Sequence (208 aa):
MGDASNPFSSGRPDDKINAWLELTRNDSGHLKAGDWMAALVPYLHVQSTSPSMPHPSATFTYTVQPDHCNRMQSLHGGAAATLFDFCTTLPLALVNRPGFWQFLGVSRTLNVTYFRPARSGEEVIIECQILQIGKRLASLRGVMKRKSDGQILSICEHGKTRRMLALSSLLHNVRHLELRVQQQVRELIRHELVIESLVRFVVVVVVS

pLDDT: mean 84.06, std 17.62, range [30.08, 98.88]

Organism: NCBI:txid72228

Foldseek 3Di:
DDDPPDQLADDPLQSNLVVVLCVQADPVRDGDPPSPCVVFSVQKAWPDWDLDPPKTKTKIKGAAAQVQDDPVQFRDPVNVQVCCLSRQLSSLSSVDHVLACVVSADWDDKDKDFDATDGHGWMKMKIKIWPDDDNFKTWIKIWIATPPPRHTGMIMITIGTDDDPCVVVVVVVVVVVVVVVVVVVVVVVVVVVVVVVVVVVVVVVVVD

Mean predicted aligned error: 11.68 Å